Protein AF-A0AAU5YS10-F1 (afdb_monomer_lite)

Radius of gyration: 39.18 Å; chains: 1; bounding box: 51×59×143 Å

Sequence (210 aa):
MTFAAPPRGATSPHRAHIRHTNRTNHPRCRNTHPYACHFDHTGRPGVSPAPAPRYDAGGRWTVPGRARPTAQAGGPNPRSRRASVPAGTLYRGREGMWSWVAHRVTGVLIFFFLFVHVLDTALVRVSPEDYDKVVATYKTPIVALLEYGLVAAILFHALNGLRVIAVDFWSKGPRYQKQMLWSVVGLWLVLMLGAIYPVLGHAARELLGS

Foldseek 3Di:
DDDDDDDDDDDDPDPPPPPVPVVCPPPVNVPLVPWDWDADPVRHIDTDDQPDFDQDPVRDTDHPPDDDPDPDDDDPDPPPPPDPDPPPPPPPDDPVVVLVVLLVVLVVVVVVVVVVVVVLVCVVVVDPVVNVVVVVVCPALVNLVVVLVNLLSVLSNVLSVVLVVCLVPDPCSVVCSVVSSVVSVVVSVVVSVVVCCVRNVSSCCVVVVD

Structure (mmCIF, N/CA/C/O backbone):
data_AF-A0AAU5YS10-F1
#
_entry.id   AF-A0AAU5YS10-F1
#
loop_
_atom_site.group_PDB
_atom_site.id
_atom_site.type_symbol
_atom_site.label_atom_id
_atom_site.label_alt_id
_atom_site.label_comp_id
_atom_site.label_asym_id
_atom_site.label_entity_id
_atom_site.label_seq_id
_atom_site.pdbx_PDB_ins_code
_atom_site.Cartn_x
_atom_site.Cartn_y
_atom_site.Cartn_z
_atom_site.occupancy
_atom_site.B_iso_or_equiv
_atom_site.auth_seq_id
_atom_site.auth_comp_id
_atom_site.auth_asym_id
_atom_site.auth_atom_id
_atom_site.pdbx_PDB_model_num
ATOM 1 N N . MET A 1 1 ? -23.171 32.961 113.890 1.00 38.66 1 MET A N 1
ATOM 2 C CA . MET A 1 1 ? -24.191 31.900 114.042 1.00 38.66 1 MET A CA 1
ATOM 3 C C . MET A 1 1 ? -24.214 31.078 112.761 1.00 38.66 1 MET A C 1
ATOM 5 O O . MET A 1 1 ? -23.893 31.607 111.707 1.00 38.66 1 MET A O 1
ATOM 9 N N . THR A 1 2 ? -24.442 29.782 112.899 1.00 41.44 2 THR A N 1
ATOM 10 C CA . THR A 1 2 ? -23.907 28.684 112.079 1.00 41.44 2 THR A CA 1
ATOM 11 C C . THR A 1 2 ? -24.923 28.136 111.053 1.00 41.44 2 THR A C 1
ATOM 13 O O . THR A 1 2 ? -26.116 28.251 111.302 1.00 41.44 2 THR A O 1
ATOM 16 N N . PHE A 1 3 ? -24.419 27.444 110.008 1.00 42.03 3 PHE A N 1
ATOM 17 C CA . PHE A 1 3 ? -25.088 26.506 109.057 1.00 42.03 3 PHE A CA 1
ATOM 18 C C . PHE A 1 3 ? -26.117 27.101 108.054 1.00 42.03 3 PHE A C 1
ATOM 20 O O . PHE A 1 3 ? -26.823 28.038 108.381 1.00 42.03 3 PHE A O 1
ATOM 27 N N . ALA A 1 4 ? -26.270 26.650 106.797 1.00 37.97 4 ALA A N 1
ATOM 28 C CA . ALA A 1 4 ? -25.987 25.357 106.159 1.00 37.97 4 ALA A CA 1
ATOM 29 C C . ALA A 1 4 ? -25.752 25.479 104.626 1.00 37.97 4 ALA A C 1
ATOM 31 O O . ALA A 1 4 ? -26.247 26.406 103.989 1.00 37.97 4 ALA A O 1
ATOM 32 N N . ALA A 1 5 ? -25.062 24.501 104.025 1.00 53.56 5 ALA A N 1
ATOM 33 C CA . ALA A 1 5 ? -25.039 24.249 102.573 1.00 53.56 5 ALA A CA 1
ATOM 34 C C . ALA A 1 5 ? -26.107 23.205 102.181 1.00 53.56 5 ALA A C 1
ATOM 36 O O . ALA A 1 5 ? -26.409 22.341 103.006 1.00 53.56 5 ALA A O 1
ATOM 37 N N . PRO A 1 6 ? -26.653 23.242 100.944 1.00 53.53 6 PRO A N 1
ATOM 38 C CA . PRO A 1 6 ? -26.689 22.029 100.098 1.00 53.53 6 PRO A CA 1
ATOM 39 C C . PRO A 1 6 ? -26.617 22.361 98.568 1.00 53.53 6 PRO A C 1
ATOM 41 O O . PRO A 1 6 ? -26.245 23.475 98.209 1.00 53.53 6 PRO A O 1
ATOM 44 N N . PRO A 1 7 ? -26.890 21.428 97.628 1.00 50.44 7 PRO A N 1
ATOM 45 C CA . PRO A 1 7 ? -25.934 20.495 97.037 1.00 50.44 7 PRO A CA 1
ATOM 46 C C . PRO A 1 7 ? -25.695 20.724 95.523 1.00 50.44 7 PRO A C 1
ATOM 48 O O . PRO A 1 7 ? -26.378 21.492 94.848 1.00 50.44 7 PRO A O 1
ATOM 51 N N . ARG A 1 8 ? -24.703 20.013 94.971 1.00 54.22 8 ARG A N 1
ATOM 52 C CA . ARG A 1 8 ? -24.390 19.979 93.532 1.00 54.22 8 ARG A CA 1
ATOM 53 C C . ARG A 1 8 ? -25.421 19.146 92.760 1.00 54.22 8 ARG A C 1
ATOM 55 O O . ARG A 1 8 ? -25.692 18.017 93.153 1.00 54.22 8 ARG A O 1
ATOM 62 N N . GLY A 1 9 ? -25.833 19.643 91.591 1.00 51.88 9 GLY A N 1
ATOM 63 C CA . GLY A 1 9 ? -26.307 18.814 90.476 1.00 51.88 9 GLY A CA 1
ATOM 64 C C . GLY A 1 9 ? -27.761 19.029 90.057 1.00 51.88 9 GLY A C 1
ATOM 65 O O . GLY A 1 9 ? -28.665 18.438 90.629 1.00 51.88 9 GLY A O 1
ATOM 66 N N . ALA A 1 10 ? -27.964 19.787 88.978 1.00 41.47 10 ALA A N 1
ATOM 67 C CA . ALA A 1 10 ? -29.104 19.619 88.077 1.00 41.47 10 ALA A CA 1
ATOM 68 C C . ALA A 1 10 ? -28.717 20.151 86.689 1.00 41.47 10 ALA A C 1
ATOM 70 O O . ALA A 1 10 ? -28.561 21.349 86.460 1.00 41.47 10 ALA A O 1
ATOM 71 N N . THR A 1 11 ? -28.480 19.221 85.773 1.00 46.00 11 THR A N 1
ATOM 72 C CA . THR A 1 11 ? -28.233 19.444 84.348 1.00 46.00 11 THR A CA 1
ATOM 73 C C . THR A 1 11 ? -29.499 19.955 83.660 1.00 46.00 11 THR A C 1
ATOM 75 O O . THR A 1 11 ? -30.549 19.326 83.759 1.00 46.00 11 THR A O 1
ATOM 78 N N . SER A 1 12 ? -29.389 21.064 82.927 1.00 44.66 12 SER A N 1
ATOM 79 C CA . SER A 1 12 ? -30.466 21.610 82.092 1.00 44.66 12 SER A CA 1
ATOM 80 C C . SER A 1 12 ? -30.753 20.695 80.884 1.00 44.66 12 SER A C 1
ATOM 82 O O . SER A 1 12 ? -29.819 20.384 80.134 1.00 44.66 12 SER A O 1
ATOM 84 N N . PRO A 1 13 ? -32.005 20.255 80.655 1.00 49.72 13 PRO A N 1
ATOM 85 C CA . PRO A 1 13 ? -32.372 19.471 79.489 1.00 49.72 13 PRO A CA 1
ATOM 86 C C . PRO A 1 13 ? -32.847 20.425 78.392 1.00 49.72 13 PRO A C 1
ATOM 88 O O . PRO A 1 13 ? -33.941 20.954 78.484 1.00 49.72 13 PRO A O 1
ATOM 91 N N . HIS A 1 14 ? -32.006 20.689 77.390 1.00 45.22 14 HIS A N 1
ATOM 92 C CA . HIS A 1 14 ? -32.377 20.990 75.990 1.00 45.22 14 HIS A CA 1
ATOM 93 C C . HIS A 1 14 ? -31.185 21.595 75.235 1.00 45.22 14 HIS A C 1
ATOM 95 O O . HIS A 1 14 ? -31.249 22.663 74.630 1.00 45.22 14 HIS A O 1
ATOM 101 N N . ARG A 1 15 ? -30.062 20.871 75.205 1.00 47.00 15 ARG A N 1
ATOM 102 C CA . ARG A 1 15 ? -29.065 21.070 74.152 1.00 47.00 15 ARG A CA 1
ATOM 103 C C . ARG A 1 15 ? -29.483 20.181 72.990 1.00 47.00 15 ARG A C 1
ATOM 105 O O . ARG A 1 15 ? -29.149 19.000 72.960 1.00 47.00 15 ARG A O 1
ATOM 112 N N . ALA A 1 16 ? -30.288 20.733 72.083 1.00 44.00 16 ALA A N 1
ATOM 113 C CA . ALA A 1 16 ? -30.621 20.075 70.829 1.00 44.00 16 ALA A CA 1
ATOM 114 C C . ALA A 1 16 ? -29.314 19.604 70.179 1.00 44.00 16 ALA A C 1
ATOM 116 O O . ALA A 1 16 ? -28.429 20.406 69.873 1.00 44.00 16 ALA A O 1
ATOM 117 N N . HIS A 1 17 ? -29.168 18.287 70.051 1.00 41.84 17 HIS A N 1
ATOM 118 C CA . HIS A 1 17 ? -28.057 17.669 69.355 1.00 41.84 17 HIS A CA 1
ATOM 119 C C . HIS A 1 17 ? -28.024 18.222 67.928 1.00 41.84 17 HIS A C 1
ATOM 121 O O . HIS A 1 17 ? -28.799 17.795 67.072 1.00 41.84 17 HIS A O 1
ATOM 127 N N . ILE A 1 18 ? -27.111 19.157 67.653 1.00 47.50 18 ILE A N 1
ATOM 128 C CA . ILE A 1 18 ? -26.705 19.471 66.287 1.00 47.50 18 ILE A CA 1
ATOM 129 C C . ILE A 1 18 ? -26.018 18.206 65.784 1.00 47.50 18 ILE A C 1
ATOM 131 O O . ILE A 1 18 ? -24.831 17.971 66.009 1.00 47.50 18 ILE A O 1
ATOM 135 N N . ARG A 1 19 ? -26.805 17.333 65.153 1.00 42.62 19 ARG A N 1
ATOM 136 C CA . ARG A 1 19 ? -26.292 16.248 64.327 1.00 42.62 19 ARG A CA 1
ATOM 137 C C . ARG A 1 19 ? -25.398 16.911 63.287 1.00 42.62 19 ARG A C 1
ATOM 139 O O . ARG A 1 19 ? -25.887 17.535 62.347 1.00 42.62 19 ARG A O 1
ATOM 146 N N . HIS A 1 20 ? -24.088 16.761 63.440 1.00 43.91 20 HIS A N 1
ATOM 147 C CA . HIS A 1 20 ? -23.143 16.933 62.348 1.00 43.91 20 HIS A CA 1
ATOM 148 C C . HIS A 1 20 ? -23.386 15.800 61.341 1.00 43.91 20 HIS A C 1
ATOM 150 O O . HIS A 1 20 ? -22.611 14.858 61.228 1.00 43.91 20 HIS A O 1
ATOM 156 N N . THR A 1 21 ? -24.512 15.850 60.622 1.00 50.56 21 THR A N 1
ATOM 157 C CA . THR A 1 21 ? -24.659 15.080 59.391 1.00 50.56 21 THR A CA 1
ATOM 158 C C . THR A 1 21 ? -23.543 15.544 58.473 1.00 50.56 21 THR A C 1
ATOM 160 O O . THR A 1 21 ? -23.401 16.750 58.262 1.00 50.56 21 THR A O 1
ATOM 163 N N . ASN A 1 22 ? -22.743 14.613 57.964 1.00 49.91 22 ASN A N 1
ATOM 164 C CA . ASN A 1 22 ? -21.707 14.873 56.974 1.00 49.91 22 ASN A CA 1
ATOM 165 C C . ASN A 1 22 ? -22.342 15.615 55.775 1.00 49.91 22 ASN A C 1
ATOM 167 O O . ASN A 1 22 ? -22.980 15.004 54.917 1.00 49.91 22 ASN A O 1
ATOM 171 N N . ARG A 1 23 ? -22.258 16.958 55.787 1.00 54.56 23 ARG A N 1
ATOM 172 C CA . ARG A 1 23 ? -23.018 17.897 54.928 1.00 54.56 23 ARG A CA 1
ATOM 173 C C . ARG A 1 23 ? -22.704 17.745 53.437 1.00 54.56 23 ARG A C 1
ATOM 175 O O . ARG A 1 23 ? -23.413 18.296 52.602 1.00 54.56 23 ARG A O 1
ATOM 182 N N . THR A 1 24 ? -21.679 16.965 53.109 1.00 54.19 24 THR A N 1
ATOM 183 C CA . THR A 1 24 ? -21.264 16.613 51.748 1.00 54.19 24 THR A CA 1
ATOM 184 C C . THR A 1 24 ? -22.246 15.677 51.039 1.00 54.19 24 THR A C 1
ATOM 186 O O . THR A 1 24 ? -22.254 15.633 49.815 1.00 54.19 24 THR A O 1
ATOM 189 N N . ASN A 1 25 ? -23.116 14.966 51.770 1.00 55.31 25 ASN A N 1
ATOM 190 C CA . ASN A 1 25 ? -24.005 13.955 51.183 1.00 55.31 25 ASN A CA 1
ATOM 191 C C . ASN A 1 25 ? -25.426 14.458 50.849 1.00 55.31 25 ASN A C 1
ATOM 193 O O . ASN A 1 25 ? -26.280 13.665 50.449 1.00 55.31 25 ASN A O 1
ATOM 197 N N . HIS A 1 26 ? -25.698 15.761 51.004 1.00 61.12 26 HIS A N 1
ATOM 198 C CA . HIS A 1 26 ? -26.996 16.352 50.659 1.00 61.12 26 HIS A CA 1
ATOM 199 C C . HIS A 1 26 ? -27.220 16.280 49.133 1.00 61.12 26 HIS A C 1
ATOM 201 O O . HIS A 1 26 ? -26.307 16.627 48.383 1.00 61.12 26 HIS A O 1
ATOM 207 N N . PRO A 1 27 ? -28.413 15.906 48.626 1.00 63.88 27 PRO A N 1
ATOM 208 C CA . PRO A 1 27 ? -28.654 15.717 47.186 1.00 63.88 27 PRO A CA 1
ATOM 209 C C . PRO A 1 27 ? -28.334 16.943 46.311 1.00 63.88 27 PRO A C 1
ATOM 211 O O . PRO A 1 27 ? -27.919 16.780 45.170 1.00 63.88 27 PRO A O 1
ATOM 214 N N . ARG A 1 28 ? -28.438 18.166 46.854 1.00 61.00 28 ARG A N 1
ATOM 215 C CA . ARG A 1 28 ? -28.047 19.417 46.172 1.00 61.00 28 ARG A CA 1
ATOM 216 C C . ARG A 1 28 ? -26.532 19.687 46.143 1.00 61.00 28 ARG A C 1
ATOM 218 O O . ARG A 1 28 ? -26.102 20.524 45.367 1.00 61.00 28 ARG A O 1
ATOM 225 N N . CYS A 1 29 ? -25.740 18.990 46.958 1.00 57.91 29 CYS A N 1
ATOM 226 C CA . CYS A 1 29 ? -24.283 19.152 47.086 1.00 57.91 29 CYS A CA 1
ATOM 227 C C . CYS A 1 29 ? -23.484 17.959 46.551 1.00 57.91 29 CYS A C 1
ATOM 229 O O . CYS A 1 29 ? -22.261 18.011 46.476 1.00 57.91 29 CYS A O 1
ATOM 231 N N . ARG A 1 30 ? -24.167 16.879 46.154 1.00 64.38 30 ARG A N 1
ATOM 232 C CA . ARG A 1 30 ? -23.534 15.639 45.690 1.00 64.38 30 ARG A CA 1
ATOM 233 C C . ARG A 1 30 ? -22.733 15.817 44.388 1.00 64.38 30 ARG A C 1
ATOM 235 O O . ARG A 1 30 ? -21.767 15.094 44.185 1.00 64.38 30 ARG A O 1
ATOM 242 N N . ASN A 1 31 ? 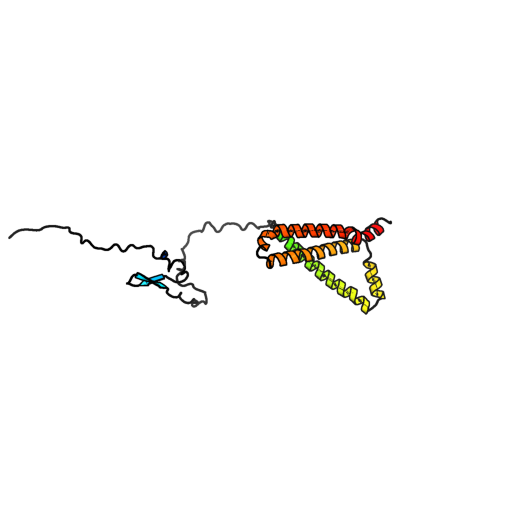-23.092 16.800 43.555 1.00 61.62 31 ASN A N 1
ATOM 243 C CA . ASN A 1 31 ? -22.490 17.028 42.232 1.00 61.62 31 ASN A CA 1
ATOM 244 C C . ASN A 1 31 ? -21.836 18.412 42.072 1.00 61.62 31 ASN A C 1
ATOM 246 O O . ASN A 1 31 ? -21.615 18.856 40.950 1.00 61.62 31 ASN A O 1
ATOM 250 N N . THR A 1 32 ? -21.533 19.126 43.159 1.00 58.12 32 THR A N 1
ATOM 251 C CA . THR A 1 32 ? -21.068 20.518 43.053 1.00 58.12 32 THR A CA 1
ATOM 252 C C . THR A 1 32 ? -19.560 20.673 42.890 1.00 58.12 32 THR A C 1
ATOM 254 O O . THR A 1 32 ? -19.105 21.798 42.953 1.00 58.12 32 THR A O 1
ATOM 257 N N . HIS A 1 33 ? -18.753 19.635 42.644 1.00 52.72 33 HIS A N 1
ATOM 258 C CA . HIS A 1 33 ? -17.319 19.835 42.364 1.00 52.72 33 HIS A CA 1
ATOM 259 C C . HIS A 1 33 ? -17.142 20.682 41.088 1.00 52.72 33 HIS A C 1
ATOM 261 O O . HIS A 1 33 ? -17.564 20.219 40.028 1.00 52.72 33 HIS A O 1
ATOM 267 N N . PRO A 1 34 ? -16.560 21.905 41.149 1.00 54.12 34 PRO A N 1
ATOM 268 C CA . PRO A 1 34 ? -15.552 22.407 42.105 1.00 54.12 34 PRO A CA 1
ATOM 269 C C . PRO A 1 34 ? -16.027 23.456 43.147 1.00 54.12 34 PRO A C 1
ATOM 271 O O . PRO A 1 34 ? -15.208 24.043 43.851 1.00 54.12 34 PRO A O 1
ATOM 274 N N . TYR A 1 35 ? -17.324 23.717 43.247 1.00 59.56 35 TYR A N 1
ATOM 275 C CA . TYR A 1 35 ? -17.970 24.664 44.155 1.00 59.56 35 TYR A CA 1
ATOM 276 C C . TYR A 1 35 ? -18.104 24.122 45.590 1.00 59.56 35 TYR A C 1
ATOM 278 O O . TYR A 1 35 ? -18.600 23.016 45.826 1.00 59.56 35 TYR A O 1
ATOM 286 N N . ALA A 1 36 ? -17.702 24.931 46.573 1.00 61.66 36 ALA A N 1
ATOM 287 C CA . ALA A 1 36 ? -17.930 24.637 47.984 1.00 61.66 36 ALA A CA 1
ATOM 288 C C . ALA A 1 36 ? -19.408 24.883 48.345 1.00 61.66 36 ALA A C 1
ATOM 290 O O . ALA A 1 36 ? -19.940 25.968 48.106 1.00 61.66 36 ALA A O 1
ATOM 291 N N . CYS A 1 37 ? -20.070 23.883 48.933 1.00 64.88 37 CYS A N 1
ATOM 292 C CA . CYS A 1 37 ? -21.420 24.032 49.477 1.00 64.88 37 CYS A CA 1
ATOM 293 C C . CYS A 1 37 ? -21.376 24.706 50.853 1.00 64.88 37 CYS A C 1
ATOM 295 O O . CYS A 1 37 ? -20.704 24.211 51.761 1.00 64.88 37 CYS A O 1
ATOM 297 N N . HIS A 1 38 ? -22.145 25.780 51.034 1.00 71.69 38 HIS A N 1
ATOM 298 C CA . HIS A 1 38 ? -22.361 26.412 52.337 1.00 71.69 38 HIS A CA 1
ATOM 299 C C . HIS A 1 38 ? -23.841 26.312 52.737 1.00 71.69 38 HIS A C 1
ATOM 301 O O . HIS A 1 38 ? -24.716 26.167 51.887 1.00 71.69 38 HIS A O 1
ATOM 307 N N . PHE A 1 39 ? -24.131 26.372 54.036 1.00 69.00 39 PHE A N 1
ATOM 308 C CA . PHE A 1 39 ? -25.496 26.393 54.570 1.00 69.00 39 PHE A CA 1
ATOM 309 C C . PHE A 1 39 ? -25.699 27.679 55.366 1.00 69.00 39 PHE A C 1
ATOM 311 O O . PHE A 1 39 ? -24.835 28.028 56.169 1.00 69.00 39 PHE A O 1
ATOM 318 N N . ASP A 1 40 ? -26.797 28.395 55.134 1.00 74.44 40 ASP A N 1
ATOM 319 C CA . ASP A 1 40 ? -27.113 29.596 55.916 1.00 74.44 40 ASP A CA 1
ATOM 320 C C . ASP A 1 40 ? -27.542 29.249 57.359 1.00 74.44 40 ASP A C 1
ATOM 322 O O . ASP A 1 40 ? -27.679 28.078 57.731 1.00 74.44 40 ASP A O 1
ATOM 326 N N . HIS A 1 41 ? -27.773 30.271 58.188 1.00 71.12 41 HIS A N 1
ATOM 327 C CA . HIS A 1 41 ? -28.227 30.093 59.574 1.00 71.12 41 HIS A CA 1
ATOM 328 C C . HIS A 1 41 ? -29.618 29.440 59.695 1.00 71.12 41 HIS A C 1
ATOM 330 O O . HIS A 1 41 ? -29.951 28.932 60.763 1.00 71.12 41 HIS A O 1
ATOM 336 N N . THR A 1 42 ? -30.400 29.401 58.611 1.00 75.12 42 THR A N 1
ATOM 337 C CA . THR A 1 42 ? -31.691 28.696 58.520 1.00 75.12 42 THR A CA 1
ATOM 338 C C . THR A 1 42 ? -31.553 27.254 58.013 1.00 75.12 42 THR A C 1
ATOM 340 O O . THR A 1 42 ? -32.541 26.529 57.921 1.00 75.12 42 THR A O 1
ATOM 343 N N . GLY A 1 43 ? -30.330 26.804 57.706 1.00 65.44 43 GLY A N 1
ATOM 344 C CA . GLY A 1 43 ? -30.049 25.459 57.213 1.00 65.44 43 GLY A CA 1
ATOM 345 C C . GLY A 1 43 ? -30.347 25.260 55.725 1.00 65.44 43 GLY A C 1
ATOM 346 O O . GLY A 1 43 ? -30.441 24.115 55.277 1.00 65.44 43 GLY A O 1
ATOM 347 N N . ARG A 1 44 ? -30.478 26.332 54.933 1.00 70.56 44 ARG A N 1
ATOM 348 C CA . ARG A 1 44 ? -30.680 26.237 53.479 1.00 70.56 44 ARG A CA 1
ATOM 349 C C . ARG A 1 44 ? -29.339 26.101 52.737 1.00 70.56 44 ARG A C 1
ATOM 351 O O . ARG A 1 44 ? -28.427 26.882 53.012 1.00 70.56 44 ARG A O 1
ATOM 358 N N . PRO A 1 45 ? -29.191 25.136 51.802 1.00 66.25 45 PRO A N 1
ATOM 359 C CA . PRO A 1 45 ? -27.965 24.967 51.021 1.00 66.25 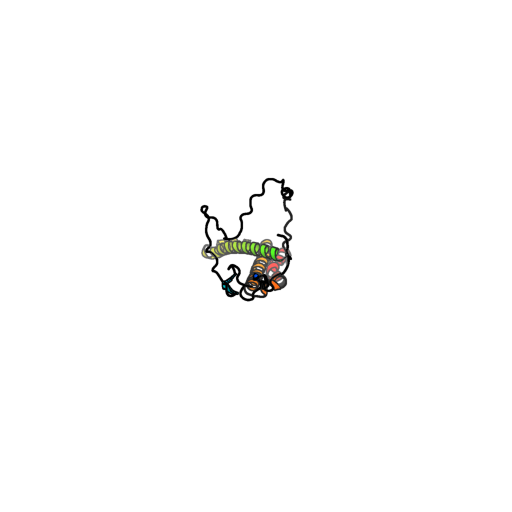45 PRO A CA 1
ATOM 360 C C . PRO A 1 45 ? -27.835 26.041 49.932 1.00 66.25 45 PRO A C 1
ATOM 362 O O . PRO A 1 45 ? -28.757 26.224 49.134 1.00 66.25 45 PRO A O 1
ATOM 365 N N . GLY A 1 46 ? -26.671 26.688 49.865 1.00 66.56 46 GLY A N 1
ATOM 366 C CA . GLY A 1 46 ? -26.259 27.613 48.808 1.00 66.56 46 GLY A CA 1
ATOM 367 C C . GLY A 1 46 ? -24.939 27.180 48.158 1.00 66.56 46 GLY A C 1
ATOM 368 O O . GLY A 1 46 ? -24.089 26.559 48.802 1.00 66.56 46 GLY A O 1
ATOM 369 N N . VAL A 1 47 ? -24.774 27.495 46.871 1.00 63.91 47 VAL A N 1
ATOM 370 C CA . VAL A 1 47 ? -23.564 27.193 46.091 1.00 63.91 47 VAL A CA 1
ATOM 371 C C . VAL A 1 47 ? -22.804 28.495 45.853 1.00 63.91 47 VAL A C 1
ATOM 373 O O . VAL A 1 47 ? -23.348 29.414 45.245 1.00 63.91 47 VAL A O 1
ATOM 376 N N . SER A 1 48 ? -21.559 28.577 46.322 1.00 65.06 48 SER A N 1
ATOM 377 C CA . SER A 1 48 ? -20.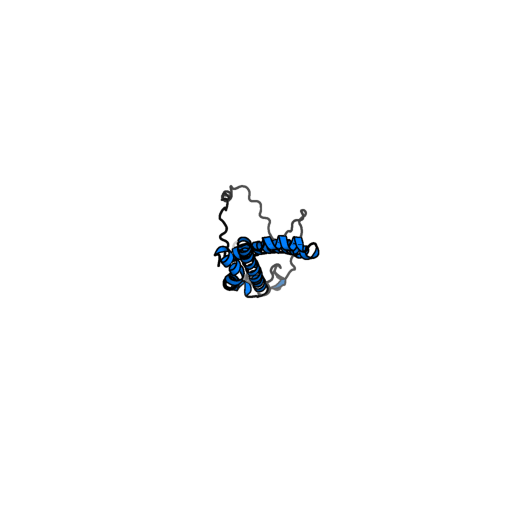682 29.716 46.027 1.00 65.06 48 SER A CA 1
ATOM 378 C C . SER A 1 48 ? -19.910 29.470 44.728 1.00 65.06 48 SER A C 1
ATOM 380 O O . SER A 1 48 ? -19.432 28.350 44.529 1.00 65.06 48 SER A O 1
ATOM 382 N N . PRO A 1 49 ? -19.735 30.476 43.851 1.00 61.81 49 PRO A N 1
ATOM 383 C CA . PRO A 1 49 ? -18.915 30.329 42.654 1.00 61.81 49 PRO A CA 1
ATOM 384 C C . PRO A 1 49 ? -17.468 29.976 43.027 1.00 61.81 49 PRO A C 1
ATOM 386 O O . PRO A 1 49 ? -16.942 30.421 44.049 1.00 61.81 49 PRO A O 1
ATOM 389 N N . ALA A 1 50 ? -16.828 29.150 42.199 1.00 63.19 50 ALA A N 1
ATOM 390 C CA . ALA A 1 50 ? -15.438 28.774 42.391 1.00 63.19 50 ALA A CA 1
ATOM 391 C C . ALA A 1 50 ? -14.566 30.036 42.278 1.00 63.19 50 ALA A C 1
ATOM 393 O O . ALA A 1 50 ? -14.822 30.869 41.402 1.00 63.19 50 ALA A O 1
ATOM 394 N N . PRO A 1 51 ? -13.549 30.209 43.140 1.00 63.44 51 PRO A N 1
ATOM 395 C CA . PRO A 1 51 ? -12.632 31.329 43.000 1.00 63.44 51 PRO A CA 1
ATOM 396 C C . PRO A 1 51 ? -11.950 31.257 41.629 1.00 63.44 51 PRO A C 1
ATOM 398 O O . PRO A 1 51 ? -11.495 30.189 41.215 1.00 63.44 51 PRO A O 1
ATOM 401 N N . ALA A 1 52 ? -11.887 32.394 40.930 1.00 64.25 52 ALA A N 1
ATOM 402 C CA . ALA A 1 52 ? -11.218 32.477 39.638 1.00 64.25 52 ALA A CA 1
ATOM 403 C C . ALA A 1 52 ? -9.754 32.012 39.763 1.00 64.25 52 ALA A C 1
ATOM 405 O O . ALA A 1 52 ? -9.104 32.306 40.778 1.00 64.25 52 ALA A O 1
ATOM 406 N N . PRO A 1 53 ? -9.226 31.291 38.761 1.00 63.19 53 PRO A N 1
ATOM 407 C CA . PRO A 1 53 ? -7.836 30.871 38.773 1.00 63.19 53 PRO A CA 1
ATOM 408 C C . PRO A 1 53 ? -6.916 32.087 38.862 1.00 63.19 53 PRO A C 1
ATOM 410 O O . PRO A 1 53 ? -7.111 33.080 38.161 1.00 63.19 53 PRO A O 1
ATOM 413 N N . ARG A 1 54 ? -5.912 32.009 39.739 1.00 70.06 54 ARG A N 1
ATOM 414 C CA . ARG A 1 54 ? -4.886 33.044 39.869 1.00 70.06 54 ARG A CA 1
ATOM 415 C C . ARG A 1 54 ? -3.523 32.469 39.530 1.00 70.06 54 ARG A C 1
ATOM 417 O O . ARG A 1 54 ? -3.159 31.370 39.964 1.00 70.06 54 ARG A O 1
ATOM 424 N N . TYR A 1 55 ? -2.772 33.258 38.781 1.00 72.00 55 TYR A N 1
ATOM 425 C CA . TYR A 1 55 ? -1.337 33.088 38.658 1.00 72.00 55 TYR A CA 1
ATOM 426 C C . TYR A 1 55 ? -0.673 33.633 39.923 1.00 72.00 55 TYR A C 1
ATOM 428 O O . TYR A 1 55 ? -1.090 34.674 40.439 1.00 72.00 55 TYR A O 1
ATOM 436 N N . ASP A 1 56 ? 0.325 32.925 40.449 1.00 74.69 56 ASP A N 1
ATOM 437 C CA . ASP A 1 56 ? 1.212 33.523 41.447 1.00 74.69 56 ASP A CA 1
ATOM 438 C C . ASP A 1 56 ? 2.134 34.567 40.790 1.00 74.69 56 ASP A C 1
ATOM 440 O O . ASP A 1 56 ? 2.189 34.689 39.565 1.00 74.69 56 ASP A O 1
ATOM 444 N N . ALA A 1 57 ? 2.873 35.334 41.595 1.00 72.19 57 ALA A N 1
ATOM 445 C CA . ALA A 1 57 ? 3.798 36.356 41.093 1.00 72.19 57 ALA A CA 1
ATOM 446 C C . ALA A 1 57 ? 4.898 35.798 40.157 1.00 72.19 57 ALA A C 1
ATOM 448 O O . ALA A 1 57 ? 5.581 36.572 39.494 1.00 72.19 57 ALA A O 1
ATOM 449 N N . GLY A 1 58 ? 5.062 34.469 40.089 1.00 74.75 58 GLY A N 1
ATOM 450 C CA . GLY A 1 58 ? 5.969 33.767 39.180 1.00 74.75 58 GLY A CA 1
ATOM 451 C C . GLY A 1 58 ? 5.288 33.167 37.944 1.00 74.75 58 GLY A C 1
ATOM 452 O O . GLY A 1 58 ? 5.902 32.350 37.260 1.00 74.75 58 GLY A O 1
ATOM 453 N N . GLY A 1 59 ? 4.027 33.514 37.660 1.00 70.56 59 GLY A N 1
ATOM 454 C CA . GLY A 1 59 ? 3.305 33.061 36.467 1.00 70.56 59 GLY A CA 1
ATOM 455 C C . GLY A 1 59 ? 2.846 31.599 36.515 1.00 70.56 59 GLY A C 1
ATOM 456 O O . GLY A 1 59 ? 2.470 31.036 35.486 1.00 70.56 59 GLY A O 1
ATOM 457 N N . ARG A 1 60 ? 2.852 30.951 37.686 1.00 73.06 60 ARG A N 1
ATOM 458 C CA . ARG A 1 60 ? 2.401 29.562 37.832 1.00 73.06 60 ARG A CA 1
ATOM 459 C C . ARG A 1 60 ? 0.902 29.503 38.099 1.00 73.06 60 ARG A C 1
ATOM 461 O O . ARG A 1 60 ? 0.386 30.190 38.977 1.00 73.06 60 ARG A O 1
ATOM 468 N N . TRP A 1 61 ? 0.221 28.601 37.396 1.00 60.44 61 TRP A N 1
ATOM 469 C CA . TRP A 1 61 ? -1.167 28.238 37.683 1.00 60.44 61 TRP A CA 1
ATOM 470 C C . TRP A 1 61 ? -1.301 27.678 39.104 1.00 60.44 61 TRP A C 1
ATOM 472 O O . TRP A 1 61 ? -0.734 26.627 39.416 1.00 60.44 61 TRP A O 1
ATOM 482 N N . THR A 1 62 ? -2.069 28.355 39.962 1.00 63.22 62 THR A N 1
ATOM 483 C CA . THR A 1 62 ? -2.377 27.875 41.316 1.00 63.22 62 THR A CA 1
ATOM 484 C C . THR A 1 62 ? -3.869 27.597 41.471 1.00 63.22 62 THR A C 1
ATOM 486 O O . THR A 1 62 ? -4.715 28.381 41.043 1.00 63.22 62 THR A O 1
ATOM 489 N N . VAL A 1 63 ? -4.199 26.453 42.078 1.00 65.19 63 VAL A N 1
ATOM 490 C CA . VAL A 1 63 ? -5.577 26.100 42.446 1.00 65.19 63 VAL A CA 1
ATOM 491 C C . VAL A 1 63 ? -5.797 26.517 43.904 1.00 65.19 63 VAL A C 1
ATOM 493 O O . VAL A 1 63 ? -5.108 25.985 44.783 1.00 65.19 63 VAL A O 1
ATOM 496 N N . PRO A 1 64 ? -6.728 27.442 44.197 1.00 57.34 64 PRO A N 1
ATOM 497 C CA . PRO A 1 64 ? -7.038 27.830 45.569 1.00 57.34 64 PRO A CA 1
ATOM 498 C C . PRO A 1 64 ? -7.540 26.618 46.371 1.00 57.34 64 PRO A C 1
ATOM 500 O O . PRO A 1 64 ? -8.469 25.937 45.946 1.00 57.34 64 PRO A O 1
ATOM 503 N N . GLY A 1 65 ? -6.921 26.331 47.521 1.00 59.75 65 GLY A N 1
ATOM 504 C CA . GLY A 1 65 ? -7.353 25.267 48.444 1.00 59.75 65 GLY A CA 1
ATOM 505 C C . GLY A 1 65 ? -6.496 23.995 48.467 1.00 59.75 65 GLY A C 1
ATOM 506 O O . GLY A 1 65 ? -6.703 23.148 49.334 1.00 59.75 65 GLY A O 1
ATOM 507 N N . ARG A 1 66 ? -5.488 23.854 47.596 1.00 58.19 66 ARG A N 1
ATOM 508 C CA . ARG A 1 66 ? -4.465 22.808 47.760 1.00 58.19 66 ARG A CA 1
ATOM 509 C C . ARG A 1 66 ? -3.318 23.361 48.609 1.00 58.19 66 ARG A C 1
ATOM 511 O O . ARG A 1 66 ? -2.527 24.166 48.124 1.00 58.19 66 ARG A O 1
ATOM 518 N N . ALA A 1 67 ? -3.229 22.933 49.870 1.00 54.22 67 ALA A N 1
ATOM 519 C CA . ALA A 1 67 ? -2.084 23.247 50.723 1.00 54.22 67 ALA A CA 1
ATOM 520 C C . ALA A 1 67 ? -0.778 22.834 50.016 1.00 54.22 67 ALA A C 1
ATOM 522 O O . ALA A 1 67 ? -0.677 21.721 49.490 1.00 54.22 67 ALA A O 1
ATOM 523 N N . ARG A 1 68 ? 0.212 23.739 49.979 1.00 57.84 68 ARG A N 1
ATOM 524 C CA . ARG A 1 68 ? 1.577 23.402 49.550 1.00 57.84 68 ARG A CA 1
ATOM 525 C C . ARG A 1 68 ? 2.061 22.248 50.436 1.00 57.84 68 ARG A C 1
ATOM 527 O O . ARG A 1 68 ? 1.954 22.379 51.655 1.00 57.84 68 ARG A O 1
ATOM 534 N N . PRO A 1 69 ? 2.603 21.151 49.880 1.00 55.97 69 PRO A N 1
ATOM 535 C CA . PRO A 1 69 ? 3.335 20.192 50.690 1.00 55.97 69 PRO A CA 1
ATOM 536 C C . PRO A 1 69 ? 4.463 20.961 51.380 1.00 55.97 69 PRO A C 1
ATOM 538 O O . PRO A 1 69 ? 5.353 21.488 50.713 1.00 55.97 69 PRO A O 1
ATOM 541 N N . THR A 1 70 ? 4.385 21.104 52.700 1.00 52.25 70 THR A N 1
ATOM 542 C CA . THR A 1 70 ? 5.498 21.607 53.503 1.00 52.25 70 THR A CA 1
ATOM 543 C C . THR A 1 70 ? 6.687 20.703 53.223 1.00 52.25 70 THR A C 1
ATOM 545 O O . THR A 1 70 ? 6.572 19.485 53.376 1.00 52.25 70 THR A O 1
ATOM 548 N N . ALA A 1 71 ? 7.791 21.285 52.756 1.00 52.97 71 ALA A N 1
ATOM 549 C CA . ALA A 1 71 ? 9.032 20.574 52.503 1.00 52.97 71 ALA A CA 1
ATOM 550 C C . ALA A 1 71 ? 9.434 19.805 53.773 1.00 52.97 71 ALA A C 1
ATOM 552 O O . ALA A 1 71 ? 9.852 20.405 54.760 1.00 52.97 71 ALA A O 1
ATOM 553 N N . GLN A 1 72 ? 9.242 18.483 53.771 1.00 57.25 72 GLN A N 1
ATOM 554 C CA . GLN A 1 72 ? 9.755 17.623 54.829 1.00 57.25 72 GLN A CA 1
ATOM 555 C C . GLN A 1 72 ? 11.271 17.557 54.676 1.00 57.25 72 GLN A C 1
ATOM 557 O O . GLN A 1 72 ? 11.793 17.112 53.652 1.00 57.25 72 GLN A O 1
ATOM 562 N N . ALA A 1 73 ? 11.954 18.054 55.701 1.00 51.84 73 ALA A N 1
ATOM 563 C CA . ALA A 1 73 ? 13.388 17.967 55.856 1.00 51.84 73 ALA A CA 1
ATOM 564 C C . ALA A 1 73 ? 13.844 16.498 55.932 1.00 51.84 73 ALA A C 1
ATOM 566 O O . ALA A 1 73 ? 13.292 15.705 56.688 1.00 51.84 73 ALA A O 1
ATOM 567 N N . GLY A 1 74 ? 14.866 16.180 55.132 1.00 54.69 74 GLY A N 1
ATOM 568 C CA . GLY A 1 74 ? 15.939 15.227 55.428 1.00 54.69 74 GLY A CA 1
ATOM 569 C C . GLY A 1 74 ? 15.576 13.860 56.013 1.00 54.69 74 GLY A C 1
ATOM 570 O O . GLY A 1 74 ? 15.761 13.629 57.201 1.00 54.69 74 GLY A O 1
ATOM 571 N N . GLY A 1 75 ? 15.234 12.907 55.149 1.00 51.88 75 GLY A N 1
ATOM 572 C CA . GLY A 1 75 ? 15.443 11.479 55.401 1.00 51.88 75 GLY A CA 1
ATOM 573 C C . GLY A 1 75 ? 15.928 10.807 54.112 1.00 51.88 75 GLY A C 1
ATOM 574 O O . GLY A 1 75 ? 15.446 11.185 53.039 1.00 51.88 75 GLY A O 1
ATOM 575 N N . PRO A 1 76 ? 16.881 9.853 54.145 1.00 54.81 76 PRO A N 1
ATOM 576 C CA . PRO A 1 76 ? 17.308 9.166 52.933 1.00 54.81 76 PRO A CA 1
ATOM 577 C C . PRO A 1 76 ? 16.119 8.376 52.382 1.00 54.81 76 PRO A C 1
ATOM 579 O O . PRO A 1 76 ? 15.682 7.391 52.968 1.00 54.81 76 PRO A O 1
ATOM 582 N N . ASN A 1 77 ? 15.560 8.844 51.266 1.00 59.72 77 ASN A N 1
ATOM 583 C CA . ASN A 1 77 ? 14.440 8.197 50.598 1.00 59.72 77 ASN A CA 1
ATOM 584 C C . ASN A 1 77 ? 14.911 6.838 50.041 1.00 59.72 77 ASN A C 1
ATOM 586 O O . ASN A 1 77 ? 15.692 6.826 49.086 1.00 59.72 77 ASN A O 1
ATOM 590 N N . PRO A 1 78 ? 14.428 5.688 50.551 1.00 56.97 78 PRO A N 1
ATOM 591 C CA . PRO A 1 78 ? 14.862 4.371 50.078 1.00 56.97 78 PRO A CA 1
ATOM 592 C C . PRO A 1 78 ? 14.390 4.055 48.645 1.00 56.97 78 PRO A C 1
ATOM 594 O O . PRO A 1 78 ? 14.653 2.973 48.127 1.00 56.97 78 PRO A O 1
ATOM 597 N N . ARG A 1 79 ? 13.691 4.981 47.970 1.00 58.81 79 ARG A N 1
ATOM 598 C CA . ARG A 1 79 ? 13.126 4.775 46.629 1.00 58.81 79 ARG A CA 1
ATOM 599 C C . ARG A 1 79 ? 13.980 5.302 45.471 1.00 58.81 79 ARG A C 1
ATOM 601 O O . ARG A 1 79 ? 13.560 5.145 44.329 1.00 58.81 79 ARG A O 1
ATOM 608 N N . SER A 1 80 ? 15.160 5.884 45.703 1.00 59.50 80 SER A N 1
ATOM 609 C CA . SER A 1 80 ? 15.996 6.445 44.619 1.00 59.50 80 SER A CA 1
ATOM 610 C C . SER A 1 80 ? 17.048 5.492 44.036 1.00 59.50 80 SER A C 1
ATOM 612 O O . SER A 1 80 ? 17.985 5.942 43.384 1.00 59.50 80 SER A O 1
ATOM 614 N N . ARG A 1 81 ? 16.909 4.170 44.214 1.00 60.53 81 ARG A N 1
ATOM 615 C CA . ARG A 1 81 ? 17.846 3.197 43.623 1.00 60.53 81 ARG A CA 1
ATOM 616 C C . ARG A 1 81 ? 17.180 2.072 42.834 1.00 60.53 81 ARG A C 1
ATOM 618 O O . ARG A 1 81 ? 17.635 0.935 42.856 1.00 60.53 81 ARG A O 1
ATOM 625 N N . ARG A 1 82 ? 16.119 2.380 42.081 1.00 62.09 82 ARG A N 1
ATOM 626 C CA . ARG A 1 82 ? 15.782 1.547 40.918 1.00 62.09 82 ARG A CA 1
ATOM 627 C C . ARG A 1 82 ? 16.711 1.959 39.788 1.00 62.09 82 ARG A C 1
ATOM 629 O O . ARG A 1 82 ? 16.455 2.950 39.113 1.00 62.09 82 ARG A O 1
ATOM 636 N N . ALA A 1 83 ? 17.807 1.219 39.648 1.00 63.44 83 ALA A N 1
ATOM 637 C CA . ALA A 1 83 ? 18.622 1.242 38.446 1.00 63.44 83 ALA A CA 1
ATOM 638 C C . ALA A 1 83 ? 17.685 1.182 37.232 1.00 63.44 83 ALA A C 1
ATOM 640 O O . ALA A 1 83 ? 16.821 0.303 37.155 1.00 63.44 83 ALA A O 1
ATOM 641 N N . SER A 1 84 ? 17.804 2.148 36.323 1.00 61.09 84 SER A N 1
ATOM 642 C CA . SER A 1 84 ? 17.152 2.087 35.024 1.00 61.09 84 SER A CA 1
ATOM 643 C C . SER A 1 84 ? 17.756 0.902 34.283 1.00 61.09 84 SER A C 1
ATOM 645 O O . SER A 1 84 ? 18.832 1.009 33.698 1.00 61.09 84 SER A O 1
ATOM 647 N N . VAL A 1 85 ? 17.097 -0.251 34.365 1.00 64.75 85 VAL A N 1
ATOM 648 C CA . VAL A 1 85 ? 17.395 -1.372 33.479 1.00 64.75 85 VAL A CA 1
ATOM 649 C C . VAL A 1 85 ? 17.211 -0.830 32.059 1.00 64.75 85 VAL A C 1
ATOM 651 O O . VAL A 1 85 ? 16.134 -0.291 31.779 1.00 64.75 85 VAL A O 1
ATOM 654 N N . PRO A 1 86 ? 18.216 -0.904 31.170 1.00 61.38 86 PRO A N 1
ATOM 655 C CA . PRO A 1 86 ? 18.017 -0.540 29.780 1.00 61.38 86 PRO A CA 1
ATOM 656 C C . PRO A 1 86 ? 16.937 -1.475 29.245 1.00 61.38 86 PRO A C 1
ATOM 658 O O . PRO A 1 86 ? 17.150 -2.682 29.131 1.00 61.38 86 PRO A O 1
ATOM 661 N N . ALA A 1 87 ? 15.745 -0.943 28.988 1.00 59.59 87 ALA A N 1
ATOM 662 C CA . ALA A 1 87 ? 14.635 -1.710 28.448 1.00 59.59 87 ALA A CA 1
ATOM 663 C C . ALA A 1 87 ? 14.877 -1.969 26.953 1.00 59.59 87 ALA A C 1
ATOM 665 O O . ALA A 1 87 ? 14.134 -1.510 26.094 1.00 59.59 87 ALA A O 1
ATOM 666 N N . GLY A 1 88 ? 15.921 -2.736 26.641 1.00 60.28 88 GLY A N 1
ATOM 667 C CA . GLY A 1 88 ? 16.095 -3.428 25.370 1.00 60.28 88 GLY A CA 1
ATOM 668 C C . GLY A 1 88 ? 15.211 -4.671 25.328 1.00 60.28 88 GLY A C 1
ATOM 669 O O . GLY A 1 88 ? 15.686 -5.777 25.112 1.00 60.28 88 GLY A O 1
ATOM 670 N N . THR A 1 89 ? 13.920 -4.508 25.599 1.00 61.78 89 THR A N 1
ATOM 671 C CA . THR A 1 89 ? 12.911 -5.538 25.357 1.00 61.78 89 THR A CA 1
ATOM 672 C C . THR A 1 89 ? 12.171 -5.052 24.126 1.00 61.78 89 THR A C 1
ATOM 674 O O . THR A 1 89 ? 11.373 -4.119 24.234 1.00 61.78 89 THR A O 1
ATOM 677 N N . LEU A 1 90 ? 12.466 -5.639 22.961 1.00 63.34 90 LEU A N 1
ATOM 678 C CA . LEU A 1 90 ? 11.691 -5.439 21.737 1.00 63.34 90 LEU A CA 1
ATOM 679 C C . LEU A 1 90 ? 10.208 -5.505 22.117 1.00 63.34 90 LEU A C 1
ATOM 681 O O . LEU A 1 90 ? 9.729 -6.551 22.561 1.00 63.34 90 LEU A O 1
ATOM 685 N N . TYR A 1 91 ? 9.507 -4.372 22.031 1.00 64.38 91 TYR A N 1
ATOM 686 C CA . TYR A 1 91 ? 8.086 -4.311 22.341 1.00 64.38 91 TYR A CA 1
ATOM 687 C C . TYR A 1 91 ? 7.404 -5.381 21.491 1.00 64.38 91 TYR A C 1
ATOM 689 O O . TYR A 1 91 ? 7.422 -5.297 20.262 1.00 64.38 91 TYR A O 1
ATOM 697 N N . ARG A 1 92 ? 6.843 -6.421 22.127 1.00 58.84 92 ARG A N 1
ATOM 698 C CA . ARG A 1 92 ? 5.993 -7.407 21.450 1.00 58.84 92 ARG A CA 1
ATOM 699 C C . ARG A 1 92 ? 4.687 -6.707 21.100 1.00 58.84 92 ARG A C 1
ATOM 701 O O . ARG A 1 92 ? 3.668 -6.868 21.769 1.00 58.84 92 ARG A O 1
ATOM 708 N N . GLY A 1 93 ? 4.765 -5.852 20.084 1.00 61.41 93 GLY A N 1
ATOM 709 C CA . GLY A 1 93 ? 3.643 -5.126 19.540 1.00 61.41 93 GLY A CA 1
ATOM 710 C C . GLY A 1 93 ? 2.563 -6.121 19.180 1.00 61.41 93 GLY A C 1
ATOM 711 O O . GLY A 1 93 ? 2.800 -7.071 18.436 1.00 61.41 93 GLY A O 1
ATOM 712 N N . ARG A 1 94 ? 1.379 -5.925 19.759 1.00 76.44 94 ARG A N 1
ATOM 713 C CA . ARG A 1 94 ? 0.176 -6.675 19.385 1.00 76.44 94 ARG A CA 1
ATOM 714 C C . ARG A 1 94 ? -0.029 -6.546 17.870 1.00 76.44 94 ARG A C 1
ATOM 716 O O . ARG A 1 94 ? 0.455 -5.588 17.276 1.00 76.44 94 ARG A O 1
ATOM 723 N N . GLU A 1 95 ? -0.783 -7.458 17.260 1.00 82.88 95 GLU A N 1
ATOM 724 C CA . GLU A 1 95 ? -1.077 -7.508 15.809 1.00 82.88 95 GLU A CA 1
ATOM 725 C C . GLU A 1 95 ? -1.369 -6.115 15.185 1.00 82.88 95 GLU A C 1
ATOM 727 O O . GLU A 1 95 ? -0.924 -5.804 14.082 1.00 82.88 95 GLU A O 1
ATOM 732 N N . GLY A 1 96 ? -2.027 -5.219 15.937 1.00 84.81 96 GLY A N 1
ATOM 733 C CA . GLY A 1 96 ? -2.268 -3.827 15.541 1.00 84.81 96 GLY A CA 1
ATOM 734 C C . GLY A 1 96 ? -1.010 -2.972 15.304 1.00 84.81 96 GLY A C 1
ATOM 735 O O . GLY A 1 96 ? -0.985 -2.209 14.341 1.00 84.81 96 GLY A O 1
ATOM 736 N N . MET A 1 97 ? 0.046 -3.115 16.110 1.00 91.12 97 MET A N 1
ATOM 737 C CA . MET A 1 97 ? 1.302 -2.370 15.935 1.00 91.12 97 MET A CA 1
ATOM 738 C C . MET A 1 97 ? 1.999 -2.761 14.630 1.00 91.12 97 MET A C 1
ATOM 740 O O . MET A 1 97 ? 2.428 -1.893 13.878 1.00 91.12 97 MET A O 1
ATOM 744 N N . TRP A 1 98 ? 2.039 -4.058 14.320 1.00 91.44 98 TRP A N 1
ATOM 745 C CA . TRP A 1 98 ? 2.595 -4.544 13.057 1.00 91.44 98 TRP A CA 1
ATOM 746 C C . TRP A 1 98 ? 1.778 -4.068 11.857 1.00 91.44 98 TRP A C 1
ATOM 748 O O . TRP A 1 98 ? 2.364 -3.618 10.877 1.00 91.44 98 TRP A O 1
ATOM 758 N N . SER A 1 99 ? 0.441 -4.058 11.961 1.00 93.25 99 SER A N 1
ATOM 759 C CA . SER A 1 99 ? -0.418 -3.507 10.900 1.00 93.25 99 SER A CA 1
ATOM 760 C C . SER A 1 99 ? -0.147 -2.020 10.634 1.00 93.25 99 SER A C 1
ATOM 762 O O . SER A 1 99 ? -0.164 -1.581 9.488 1.00 93.25 99 SER A O 1
ATOM 764 N N . TRP A 1 100 ? 0.169 -1.251 11.679 1.00 94.94 100 TRP A N 1
ATOM 765 C CA . TRP A 1 100 ? 0.532 0.160 11.563 1.00 94.94 100 TRP A CA 1
ATOM 766 C C . TRP A 1 100 ? 1.900 0.356 10.902 1.00 94.94 100 TRP A C 1
ATOM 768 O O . TRP A 1 100 ? 2.021 1.188 10.002 1.00 94.94 100 TRP A O 1
ATOM 778 N N . VAL A 1 101 ? 2.914 -0.428 11.301 1.00 96.44 101 VAL A N 1
ATOM 779 C CA . VAL A 1 101 ? 4.251 -0.365 10.682 1.00 96.44 101 VAL A CA 1
ATOM 780 C C . VAL A 1 101 ? 4.135 -0.709 9.201 1.00 96.44 101 VAL A C 1
ATOM 782 O O . VAL A 1 101 ? 4.578 0.064 8.355 1.00 96.44 101 VAL A O 1
ATOM 785 N N . ALA A 1 102 ? 3.473 -1.825 8.886 1.00 96.38 102 ALA A N 1
ATOM 786 C CA . ALA A 1 102 ? 3.269 -2.277 7.516 1.00 96.38 102 ALA A CA 1
ATOM 787 C C . ALA A 1 102 ? 2.542 -1.222 6.668 1.00 96.38 102 ALA A C 1
ATOM 789 O O . ALA A 1 102 ? 2.933 -0.975 5.530 1.00 96.38 102 ALA A O 1
ATOM 790 N N . HIS A 1 103 ? 1.534 -0.537 7.217 1.00 98.12 103 HIS A N 1
ATOM 791 C CA . HIS A 1 103 ? 0.797 0.495 6.483 1.00 98.12 103 HIS A CA 1
ATOM 792 C C . HIS A 1 103 ? 1.675 1.701 6.123 1.00 98.12 103 HIS A C 1
ATOM 794 O O . HIS A 1 103 ? 1.592 2.221 5.013 1.00 98.12 103 HIS A O 1
ATOM 800 N N . ARG A 1 104 ? 2.568 2.110 7.032 1.00 97.81 104 ARG A N 1
ATOM 801 C CA . ARG A 1 104 ? 3.532 3.186 6.768 1.00 97.81 104 ARG A CA 1
ATOM 802 C C . ARG A 1 104 ? 4.583 2.778 5.748 1.00 97.81 104 ARG A C 1
ATOM 804 O O . ARG A 1 104 ? 4.829 3.526 4.811 1.00 97.81 104 ARG A O 1
ATOM 811 N N . VAL A 1 105 ? 5.175 1.598 5.918 1.00 98.25 105 VAL A N 1
ATOM 812 C CA . VAL A 1 105 ? 6.203 1.082 5.003 1.00 98.25 105 VAL A CA 1
ATOM 813 C C . VAL A 1 105 ? 5.638 0.959 3.589 1.00 98.25 105 VAL A C 1
ATOM 815 O O . VAL A 1 105 ? 6.229 1.485 2.653 1.00 98.25 105 VAL A O 1
ATOM 818 N N . THR A 1 106 ? 4.458 0.354 3.436 1.00 98.38 106 THR A N 1
ATOM 819 C CA . THR A 1 106 ? 3.781 0.258 2.131 1.00 98.38 106 THR A CA 1
ATOM 820 C C . THR A 1 106 ? 3.450 1.629 1.545 1.00 98.38 106 THR A C 1
ATOM 822 O O . THR A 1 106 ? 3.671 1.832 0.359 1.00 98.38 106 THR A O 1
ATOM 825 N N . GLY A 1 107 ? 3.013 2.597 2.356 1.00 98.19 107 GLY A N 1
ATOM 826 C CA . GLY A 1 107 ? 2.765 3.964 1.886 1.00 98.19 107 GLY A CA 1
ATOM 827 C C . GLY A 1 107 ? 4.020 4.656 1.347 1.00 98.19 107 GLY A C 1
ATOM 828 O O . GLY A 1 107 ? 3.970 5.279 0.291 1.00 98.19 107 GLY A O 1
ATOM 829 N N . VAL A 1 108 ? 5.161 4.501 2.027 1.00 98.44 108 VAL A N 1
ATOM 830 C CA . VAL A 1 108 ? 6.450 5.044 1.563 1.00 98.44 108 VAL A CA 1
ATOM 831 C C . VAL A 1 108 ? 6.903 4.364 0.269 1.00 98.44 108 VAL A C 1
ATOM 833 O O . VAL A 1 108 ? 7.323 5.050 -0.659 1.00 98.44 108 VAL A O 1
ATOM 836 N N . LEU A 1 109 ? 6.778 3.035 0.178 1.00 97.50 109 LEU A N 1
ATOM 837 C CA . LEU A 1 109 ? 7.096 2.284 -1.042 1.00 97.50 109 LEU A CA 1
ATOM 838 C C . LEU A 1 109 ? 6.251 2.759 -2.232 1.00 97.50 109 LEU A C 1
ATOM 840 O O . LEU A 1 109 ? 6.797 3.049 -3.293 1.00 97.50 109 LEU A O 1
ATOM 844 N N . ILE A 1 110 ? 4.935 2.898 -2.041 1.00 98.06 110 ILE A N 1
ATOM 845 C CA . ILE A 1 110 ? 4.010 3.370 -3.080 1.00 98.06 110 ILE A CA 1
ATOM 846 C C . ILE A 1 110 ? 4.325 4.813 -3.477 1.00 98.06 110 ILE A C 1
ATOM 848 O O . ILE A 1 110 ? 4.302 5.127 -4.659 1.00 98.06 110 ILE A O 1
ATOM 852 N N . PHE A 1 111 ? 4.652 5.689 -2.525 1.00 97.94 111 PHE A N 1
ATOM 853 C CA . PHE A 1 111 ? 5.012 7.075 -2.823 1.00 97.94 111 PHE A CA 1
ATOM 854 C C . PHE A 1 111 ? 6.216 7.168 -3.771 1.00 97.94 111 PHE A C 1
ATOM 856 O O . PHE A 1 111 ? 6.139 7.850 -4.792 1.00 97.94 111 PHE A O 1
ATOM 863 N N . PHE A 1 112 ? 7.308 6.457 -3.474 1.00 96.31 112 PHE A N 1
ATOM 864 C CA . PHE A 1 112 ? 8.487 6.462 -4.344 1.00 96.31 112 PHE A CA 1
ATOM 865 C C . PHE A 1 112 ? 8.240 5.748 -5.673 1.00 96.31 112 PHE A C 1
ATOM 867 O O . PHE A 1 112 ? 8.722 6.220 -6.701 1.00 96.31 112 PHE A O 1
ATOM 874 N N . PHE A 1 113 ? 7.449 4.669 -5.671 1.00 96.00 113 PHE A N 1
ATOM 875 C CA . PHE A 1 113 ? 6.990 4.046 -6.909 1.00 96.00 113 PHE A CA 1
ATOM 876 C C . PHE A 1 113 ? 6.249 5.060 -7.785 1.00 96.00 113 PHE A C 1
ATOM 878 O O . PHE A 1 113 ? 6.612 5.232 -8.940 1.00 96.00 113 PHE A O 1
ATOM 885 N N . LEU A 1 114 ? 5.266 5.777 -7.234 1.00 96.94 114 LEU A N 1
ATOM 886 C CA . LEU A 1 114 ? 4.496 6.774 -7.978 1.00 96.94 114 LEU A CA 1
ATOM 887 C C . LEU A 1 114 ? 5.376 7.917 -8.489 1.00 96.94 114 LEU A C 1
ATOM 889 O O . LEU A 1 114 ? 5.162 8.385 -9.602 1.00 96.94 114 LEU A O 1
ATOM 893 N N . PHE A 1 115 ? 6.377 8.345 -7.716 1.00 95.56 115 PHE A N 1
ATOM 894 C CA . PHE A 1 115 ? 7.331 9.360 -8.161 1.00 95.56 115 PHE A CA 1
ATOM 895 C C . PHE A 1 115 ? 8.091 8.915 -9.419 1.00 95.56 115 PHE A C 1
ATOM 897 O O . PHE A 1 115 ? 8.040 9.607 -10.433 1.00 95.56 115 PHE A O 1
ATOM 904 N N . VAL A 1 116 ? 8.741 7.746 -9.383 1.00 94.31 116 VAL A N 1
ATOM 905 C CA . VAL A 1 116 ? 9.475 7.202 -10.541 1.00 94.31 116 VAL A CA 1
ATOM 906 C C . VAL A 1 116 ? 8.524 6.900 -11.701 1.00 94.31 116 VAL A C 1
ATOM 908 O O . VAL A 1 116 ? 8.798 7.266 -12.836 1.00 94.31 116 VAL A O 1
ATOM 911 N N . HIS A 1 117 ? 7.357 6.324 -11.414 1.00 93.69 117 HIS A N 1
ATOM 912 C CA . HIS A 1 117 ? 6.348 5.983 -12.413 1.00 93.69 117 HIS A CA 1
ATOM 913 C C . HIS A 1 117 ? 5.872 7.201 -13.219 1.00 93.69 117 HIS A C 1
ATOM 915 O O . HIS A 1 117 ? 5.716 7.123 -14.438 1.00 93.69 117 HIS A O 1
ATOM 921 N N . VAL A 1 118 ? 5.657 8.345 -12.563 1.00 95.62 118 VAL A N 1
ATOM 922 C CA . VAL A 1 118 ? 5.274 9.588 -13.251 1.00 95.62 118 VAL A CA 1
ATOM 923 C C . VAL A 1 118 ? 6.415 10.117 -14.124 1.00 95.62 118 VAL A C 1
ATOM 925 O O . VAL A 1 118 ? 6.153 10.588 -15.229 1.00 95.62 118 VAL A O 1
ATOM 928 N N . LEU A 1 119 ? 7.669 10.018 -13.671 1.00 92.88 119 LEU A N 1
ATOM 929 C CA . LEU A 1 119 ? 8.823 10.411 -14.485 1.00 92.88 119 LEU A CA 1
ATOM 930 C C . LEU A 1 119 ? 8.936 9.535 -15.735 1.00 92.88 119 LEU A C 1
ATOM 932 O O . LEU A 1 119 ? 9.011 10.071 -16.838 1.00 92.88 119 LEU A O 1
ATOM 936 N N . ASP A 1 120 ? 8.858 8.215 -15.581 1.00 89.69 120 ASP A N 1
ATOM 937 C CA . ASP A 1 120 ? 9.000 7.272 -16.691 1.00 89.69 120 ASP A CA 1
ATOM 938 C C . ASP A 1 120 ? 7.873 7.404 -17.718 1.00 89.69 120 ASP A C 1
ATOM 940 O O . ASP A 1 120 ? 8.104 7.399 -18.926 1.00 89.69 120 ASP A O 1
ATOM 944 N N . THR A 1 121 ? 6.634 7.576 -17.254 1.00 90.31 121 THR A N 1
ATOM 945 C CA . THR A 1 121 ? 5.490 7.802 -18.151 1.00 90.31 121 THR A CA 1
ATOM 946 C C . THR A 1 121 ? 5.563 9.152 -18.867 1.00 90.31 121 THR A C 1
ATOM 948 O O . THR A 1 121 ? 5.066 9.272 -19.989 1.00 90.31 121 THR A O 1
ATOM 951 N N . ALA A 1 122 ? 6.227 10.157 -18.289 1.00 91.12 122 ALA A N 1
ATOM 952 C CA . ALA A 1 122 ? 6.463 11.431 -18.959 1.00 91.12 122 ALA A CA 1
ATOM 953 C C . ALA A 1 122 ? 7.448 11.323 -20.141 1.00 91.12 122 ALA A C 1
ATOM 955 O O . ALA A 1 122 ? 7.325 12.120 -21.076 1.00 91.12 122 ALA A O 1
ATOM 956 N N . LEU A 1 123 ? 8.356 10.327 -20.180 1.00 89.69 123 LEU A N 1
ATOM 957 C CA . LEU A 1 123 ? 9.273 10.129 -21.321 1.00 89.69 123 LEU A CA 1
ATOM 958 C C . LEU A 1 123 ? 8.535 9.901 -22.645 1.00 89.69 123 LEU A C 1
ATOM 960 O O . LEU A 1 123 ? 9.030 10.333 -23.686 1.00 89.69 123 LEU A O 1
ATOM 964 N N . VAL A 1 124 ? 7.322 9.331 -22.612 1.00 89.88 124 VAL A N 1
ATOM 965 C CA . VAL A 1 124 ? 6.463 9.151 -23.801 1.00 89.88 124 VAL A CA 1
ATOM 966 C C . VAL A 1 124 ? 6.238 10.471 -24.548 1.00 89.88 124 VAL A C 1
ATOM 968 O O . VAL A 1 124 ? 6.037 10.480 -25.760 1.00 89.88 124 VAL A O 1
ATOM 971 N N . ARG A 1 125 ? 6.262 11.607 -23.840 1.00 89.06 125 ARG A N 1
ATOM 972 C CA . ARG A 1 125 ? 6.065 12.942 -24.423 1.00 89.06 125 ARG A CA 1
ATOM 973 C C . ARG A 1 125 ? 7.349 13.593 -24.938 1.00 89.06 125 ARG A C 1
ATOM 975 O O . ARG A 1 125 ? 7.245 14.605 -25.623 1.00 89.06 125 ARG A O 1
ATOM 982 N N . VAL A 1 126 ? 8.520 13.057 -24.598 1.00 88.06 126 VAL A N 1
ATOM 983 C CA . VAL A 1 126 ? 9.827 13.648 -24.930 1.00 88.06 126 VAL A CA 1
ATOM 984 C C . VAL A 1 126 ? 10.494 12.892 -26.076 1.00 88.06 126 VAL A C 1
ATOM 986 O O . VAL A 1 126 ? 10.862 13.504 -27.073 1.00 88.06 126 VAL A O 1
ATOM 989 N N . SER A 1 127 ? 10.635 11.571 -25.943 1.00 87.50 127 SER A N 1
ATOM 990 C CA . SER A 1 127 ? 11.335 10.710 -26.900 1.00 87.50 127 SER A CA 1
ATOM 991 C C . SER A 1 127 ? 10.754 9.293 -26.823 1.00 87.50 127 SER A C 1
ATOM 993 O O . SER A 1 127 ? 11.011 8.579 -25.849 1.00 87.50 127 SER A O 1
ATOM 995 N N . PRO A 1 128 ? 9.964 8.864 -27.825 1.00 85.69 128 PRO A N 1
ATOM 996 C CA . PRO A 1 128 ? 9.440 7.499 -27.880 1.00 85.69 128 PRO A CA 1
ATOM 997 C C . PRO A 1 128 ? 10.551 6.439 -27.871 1.00 85.69 128 PRO A C 1
ATOM 999 O O . PRO A 1 128 ? 10.415 5.400 -27.236 1.00 85.69 128 PRO A O 1
ATOM 1002 N N . GLU A 1 129 ? 11.686 6.738 -28.504 1.00 87.00 129 GLU A N 1
ATOM 1003 C CA . GLU A 1 129 ? 12.840 5.837 -28.583 1.00 87.00 129 GLU A CA 1
ATOM 1004 C C . GLU A 1 129 ? 13.491 5.596 -27.214 1.00 87.00 129 GLU A C 1
ATOM 1006 O O . GLU A 1 129 ? 13.947 4.488 -26.927 1.00 87.00 129 GLU A O 1
ATOM 1011 N N . ASP A 1 130 ? 13.541 6.613 -26.350 1.00 84.38 130 ASP A N 1
ATOM 1012 C CA . ASP A 1 130 ? 14.089 6.461 -24.999 1.00 84.38 130 ASP A CA 1
ATOM 1013 C C . ASP A 1 130 ? 13.097 5.779 -24.056 1.00 84.38 130 ASP A C 1
ATOM 1015 O O . ASP A 1 130 ? 13.504 4.988 -23.204 1.00 84.38 130 ASP A O 1
ATOM 1019 N N . TYR A 1 131 ? 11.796 6.001 -24.260 1.00 85.12 131 TYR A N 1
ATOM 1020 C CA . TYR A 1 131 ? 10.751 5.246 -23.574 1.00 85.12 131 TYR A CA 1
ATOM 1021 C C . TYR A 1 131 ? 10.847 3.743 -23.874 1.00 85.12 131 TYR A C 1
ATOM 1023 O O . TYR A 1 131 ? 10.857 2.936 -22.942 1.00 85.12 131 TYR A O 1
ATOM 1031 N N . ASP A 1 132 ? 10.998 3.359 -25.145 1.00 87.19 132 ASP A N 1
ATOM 1032 C CA . ASP A 1 132 ? 11.092 1.950 -25.546 1.00 87.19 132 ASP A CA 1
ATOM 1033 C C . ASP A 1 132 ? 12.300 1.246 -24.911 1.00 87.19 132 ASP A C 1
ATOM 1035 O O . ASP A 1 132 ? 12.185 0.112 -24.434 1.00 87.19 132 ASP A O 1
ATOM 1039 N N . LYS A 1 133 ? 13.451 1.932 -24.832 1.00 87.19 133 LYS A N 1
ATOM 1040 C CA . LYS A 1 133 ? 14.651 1.411 -24.156 1.00 87.19 133 LYS A CA 1
ATOM 1041 C C . LYS A 1 133 ? 14.403 1.179 -22.667 1.00 87.19 133 LYS A C 1
ATOM 1043 O O . LYS A 1 133 ? 14.768 0.125 -22.155 1.00 87.19 133 LYS A O 1
ATOM 1048 N N . VAL A 1 134 ? 13.784 2.138 -21.975 1.00 86.19 134 VAL A N 1
ATOM 1049 C CA . VAL A 1 134 ? 13.504 2.042 -20.532 1.00 86.19 134 VAL A CA 1
ATOM 1050 C C . VAL A 1 134 ? 12.495 0.929 -20.253 1.00 86.19 134 VAL A C 1
ATOM 1052 O O . VAL A 1 134 ? 12.754 0.059 -19.423 1.00 86.19 134 VAL A O 1
ATOM 1055 N N . VAL A 1 135 ? 11.392 0.871 -21.001 1.00 87.94 135 VAL A N 1
ATOM 1056 C CA . VAL A 1 135 ? 10.360 -0.164 -20.832 1.00 87.94 135 VAL A CA 1
ATOM 1057 C C . VAL A 1 135 ? 10.894 -1.566 -21.116 1.00 87.94 135 VAL A C 1
ATOM 1059 O O . VAL A 1 135 ? 10.480 -2.522 -20.458 1.00 87.94 135 VAL A O 1
ATOM 1062 N N . ALA A 1 136 ? 11.836 -1.722 -22.050 1.00 87.56 136 ALA A N 1
ATOM 1063 C CA . ALA A 1 136 ? 12.475 -3.013 -22.287 1.00 87.56 136 ALA A CA 1
ATOM 1064 C C . ALA A 1 136 ? 13.194 -3.550 -21.035 1.00 87.56 136 ALA A C 1
ATOM 1066 O O . ALA A 1 136 ? 13.188 -4.759 -20.808 1.00 87.56 136 ALA A O 1
ATOM 1067 N N . THR A 1 137 ? 13.740 -2.675 -20.180 1.00 87.00 137 THR A N 1
ATOM 1068 C CA . THR A 1 137 ? 14.403 -3.093 -18.930 1.00 87.00 137 THR A CA 1
ATOM 1069 C C . THR A 1 137 ? 13.433 -3.628 -17.871 1.00 87.00 137 THR A C 1
ATOM 1071 O O . THR A 1 137 ? 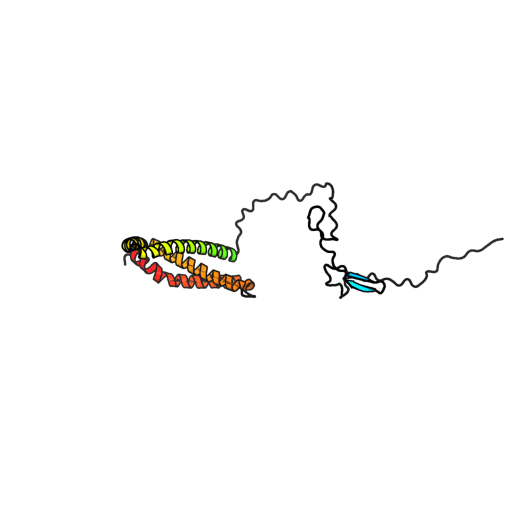13.839 -4.388 -16.990 1.00 87.00 137 THR A O 1
ATOM 1074 N N . TYR A 1 138 ? 12.141 -3.300 -17.976 1.00 86.50 138 TYR A N 1
ATOM 1075 C CA . TYR A 1 138 ? 11.103 -3.755 -17.045 1.00 86.50 138 TYR A CA 1
ATOM 1076 C C . TYR A 1 138 ? 10.593 -5.165 -17.348 1.00 86.50 138 TYR A C 1
ATOM 1078 O O . TYR A 1 138 ? 10.000 -5.809 -16.492 1.00 86.50 138 TYR A O 1
ATOM 1086 N N . LYS A 1 139 ? 10.898 -5.711 -18.527 1.00 86.44 139 LYS A N 1
ATOM 1087 C CA . LYS A 1 139 ? 10.462 -7.051 -18.951 1.00 86.44 139 LYS A CA 1
ATOM 1088 C C . LYS A 1 139 ? 11.424 -8.145 -18.490 1.00 86.44 139 LYS A C 1
ATOM 1090 O O . LYS A 1 139 ? 11.862 -8.966 -19.285 1.00 86.44 139 LYS A O 1
ATOM 1095 N N . THR A 1 140 ? 11.808 -8.123 -17.215 1.00 89.62 140 THR A N 1
ATOM 1096 C CA . THR A 1 140 ? 12.687 -9.150 -16.639 1.00 89.62 140 THR A CA 1
ATOM 1097 C C . THR A 1 140 ? 11.969 -9.922 -15.533 1.00 89.62 140 THR A C 1
ATOM 1099 O O . THR A 1 140 ? 11.154 -9.342 -14.811 1.00 89.62 140 THR A O 1
ATOM 1102 N N . PRO A 1 141 ? 12.303 -11.207 -15.308 1.00 89.56 141 PRO A N 1
ATOM 1103 C CA . PRO A 1 141 ? 11.693 -11.991 -14.233 1.00 89.56 141 PRO A CA 1
ATOM 1104 C C . PRO A 1 141 ? 11.880 -11.383 -12.835 1.00 89.56 141 PRO A C 1
ATOM 1106 O O . PRO A 1 141 ? 11.029 -11.542 -11.963 1.00 89.56 141 PRO A O 1
ATOM 1109 N N . ILE A 1 142 ? 12.978 -10.651 -12.616 1.00 91.25 142 ILE A N 1
ATOM 1110 C CA . ILE A 1 142 ? 13.228 -9.925 -11.363 1.00 91.25 142 ILE A CA 1
ATOM 1111 C C . ILE A 1 142 ? 12.209 -8.797 -11.193 1.00 91.25 142 ILE A C 1
ATOM 1113 O O . ILE A 1 142 ? 11.643 -8.640 -10.113 1.00 91.25 142 ILE A O 1
ATOM 1117 N N . VAL A 1 143 ? 11.950 -8.028 -12.252 1.00 92.12 143 VAL A N 1
ATOM 1118 C CA . VAL A 1 143 ? 10.960 -6.948 -12.212 1.00 92.12 143 VAL A CA 1
ATOM 1119 C C . VAL A 1 143 ? 9.554 -7.509 -12.025 1.00 92.12 143 VAL A C 1
ATOM 1121 O O . VAL A 1 143 ? 8.820 -6.965 -11.214 1.00 92.12 143 VAL A O 1
ATOM 1124 N N . ALA A 1 144 ? 9.215 -8.660 -12.609 1.00 91.50 144 ALA A N 1
ATOM 1125 C CA . ALA A 1 144 ? 7.935 -9.325 -12.344 1.00 91.50 144 ALA A CA 1
ATOM 1126 C C . ALA A 1 144 ? 7.726 -9.666 -10.851 1.00 91.50 144 ALA A C 1
ATOM 1128 O O . ALA A 1 144 ? 6.630 -9.516 -10.306 1.00 91.50 144 ALA A O 1
ATOM 1129 N N . LEU A 1 145 ? 8.787 -10.081 -10.144 1.00 93.06 145 LEU A N 1
ATOM 1130 C CA . LEU A 1 145 ? 8.731 -10.279 -8.689 1.00 93.06 145 LEU A CA 1
ATOM 1131 C C . LEU A 1 145 ? 8.539 -8.953 -7.938 1.00 93.06 145 LEU A C 1
ATOM 1133 O O . LEU A 1 145 ? 7.794 -8.909 -6.955 1.00 93.06 145 LEU A O 1
ATOM 1137 N N . LEU A 1 146 ? 9.185 -7.875 -8.394 1.00 93.75 146 LEU A N 1
ATOM 1138 C CA . LEU A 1 146 ? 8.996 -6.534 -7.833 1.00 93.75 146 LEU A CA 1
ATOM 1139 C 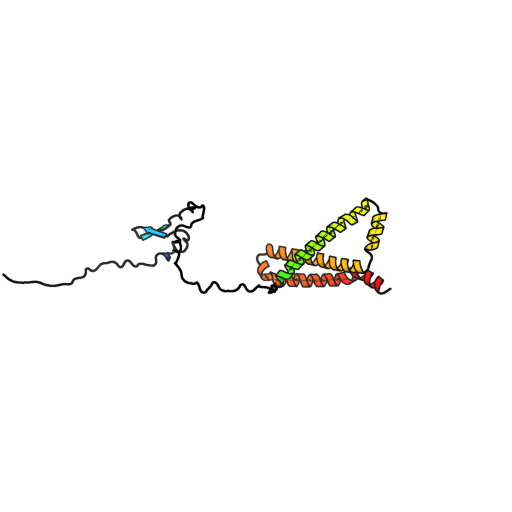C . LEU A 1 146 ? 7.577 -6.008 -8.082 1.00 93.75 146 LEU A C 1
ATOM 1141 O O . LEU A 1 146 ? 6.984 -5.440 -7.169 1.00 93.75 146 LEU A O 1
ATOM 1145 N N . GLU A 1 147 ? 7.004 -6.247 -9.261 1.00 94.62 147 GLU A N 1
ATOM 1146 C CA . GLU A 1 147 ? 5.617 -5.923 -9.603 1.00 94.62 147 GLU A CA 1
ATOM 1147 C C . GLU A 1 147 ? 4.640 -6.678 -8.700 1.00 94.62 147 GLU A C 1
ATOM 1149 O O . GLU A 1 147 ? 3.736 -6.076 -8.123 1.00 94.62 147 GLU A O 1
ATOM 1154 N N . TYR A 1 148 ? 4.860 -7.976 -8.481 1.00 96.56 148 TYR A N 1
ATOM 1155 C CA . TYR A 1 148 ? 4.045 -8.757 -7.551 1.00 96.56 148 TYR A CA 1
ATOM 1156 C C . TYR A 1 148 ? 4.157 -8.237 -6.106 1.00 96.56 148 TYR A C 1
ATOM 1158 O O . TYR A 1 148 ? 3.153 -8.116 -5.399 1.00 96.56 148 TYR A O 1
ATOM 1166 N N . GLY A 1 149 ? 5.362 -7.851 -5.672 1.00 97.06 149 GLY A N 1
ATOM 1167 C CA . GLY A 1 149 ? 5.583 -7.184 -4.386 1.00 97.06 149 GLY A CA 1
ATOM 1168 C C . GLY A 1 149 ? 4.893 -5.818 -4.284 1.00 97.06 149 GLY A C 1
ATOM 1169 O O . GLY A 1 149 ? 4.336 -5.476 -3.238 1.00 97.06 149 GLY A O 1
ATOM 1170 N N . LEU A 1 150 ? 4.868 -5.048 -5.371 1.00 97.25 150 LEU A N 1
ATOM 1171 C CA . LEU A 1 150 ? 4.173 -3.768 -5.446 1.00 97.25 150 LEU A CA 1
ATOM 1172 C C . LEU A 1 150 ? 2.651 -3.947 -5.363 1.00 97.25 150 LEU A C 1
ATOM 1174 O O . LEU A 1 150 ? 2.000 -3.230 -4.602 1.00 97.25 150 LEU A O 1
ATOM 1178 N N . VAL A 1 151 ? 2.086 -4.935 -6.066 1.00 97.88 151 VAL A N 1
ATOM 1179 C CA . VAL A 1 151 ? 0.667 -5.316 -5.942 1.00 97.88 151 VAL A CA 1
ATOM 1180 C C . VAL A 1 151 ? 0.339 -5.654 -4.488 1.00 97.88 151 VAL A C 1
ATOM 1182 O O . VAL A 1 151 ? -0.647 -5.155 -3.938 1.00 97.88 151 VAL A O 1
ATOM 1185 N N . ALA A 1 152 ? 1.210 -6.418 -3.825 1.00 98.12 152 ALA A N 1
ATOM 1186 C CA . ALA A 1 152 ? 1.071 -6.755 -2.414 1.00 98.12 152 ALA A CA 1
ATOM 1187 C C . ALA A 1 152 ? 1.021 -5.511 -1.513 1.00 98.12 152 ALA A C 1
ATOM 1189 O O . ALA A 1 152 ? 0.154 -5.419 -0.634 1.00 98.12 152 ALA A O 1
ATOM 1190 N N . ALA A 1 153 ? 1.915 -4.546 -1.753 1.00 98.31 153 ALA A N 1
ATOM 1191 C CA . ALA A 1 153 ? 1.980 -3.292 -1.013 1.00 98.31 153 ALA A CA 1
ATOM 1192 C C . ALA A 1 153 ? 0.728 -2.429 -1.226 1.00 98.31 153 ALA A C 1
ATOM 1194 O O . ALA A 1 153 ? 0.140 -1.973 -0.244 1.00 98.31 153 ALA A O 1
ATOM 1195 N N . ILE A 1 154 ? 0.289 -2.246 -2.477 1.00 98.25 154 ILE A N 1
ATOM 1196 C CA . ILE A 1 154 ? -0.897 -1.449 -2.831 1.00 98.25 154 ILE A CA 1
ATOM 1197 C C . ILE A 1 154 ? -2.156 -2.045 -2.201 1.00 98.25 154 ILE A C 1
ATOM 1199 O O . ILE A 1 154 ? -2.902 -1.330 -1.527 1.00 98.25 154 ILE A O 1
ATOM 1203 N N . LEU A 1 155 ? -2.374 -3.356 -2.359 1.00 98.38 155 LEU A N 1
ATOM 1204 C CA . LEU A 1 155 ? -3.550 -4.032 -1.808 1.00 98.38 155 LEU A CA 1
ATOM 1205 C C . LEU A 1 155 ? -3.591 -3.936 -0.284 1.00 98.38 155 LEU A C 1
ATOM 1207 O O . LEU A 1 155 ? -4.627 -3.586 0.283 1.00 98.38 155 LEU A O 1
ATOM 1211 N N . PHE A 1 156 ? -2.472 -4.205 0.395 1.00 98.50 156 PHE A N 1
ATOM 1212 C CA . PHE A 1 156 ? -2.425 -4.087 1.851 1.00 98.50 156 PHE A CA 1
ATOM 1213 C C . PHE A 1 156 ? -2.672 -2.643 2.303 1.00 98.50 156 PHE A C 1
ATOM 1215 O O . PHE A 1 156 ? -3.446 -2.413 3.235 1.00 98.50 156 PHE A O 1
ATOM 1222 N N . HIS A 1 157 ? -2.043 -1.664 1.643 1.00 98.62 157 HIS A N 1
ATOM 1223 C CA . HIS A 1 157 ? -2.181 -0.252 1.983 1.00 98.62 157 HIS A CA 1
ATOM 1224 C C . HIS A 1 157 ? -3.635 0.217 1.860 1.00 98.62 157 HIS A C 1
ATOM 1226 O O .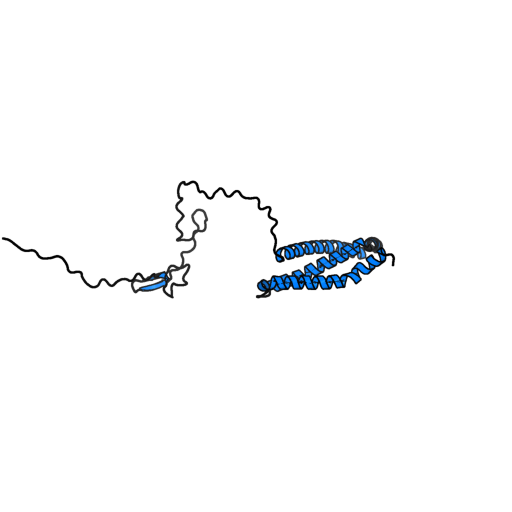 HIS A 1 157 ? -4.168 0.794 2.810 1.00 98.62 157 HIS A O 1
ATOM 1232 N N . ALA A 1 158 ? -4.293 -0.099 0.742 1.00 98.38 158 ALA A N 1
ATOM 1233 C CA . ALA A 1 158 ? -5.683 0.263 0.489 1.00 98.38 158 ALA A CA 1
ATOM 1234 C C . ALA A 1 158 ? -6.650 -0.420 1.471 1.00 98.38 158 ALA A C 1
ATOM 1236 O O . ALA A 1 158 ? -7.463 0.249 2.112 1.00 98.38 158 ALA A O 1
ATOM 1237 N N . LEU A 1 159 ? -6.537 -1.741 1.651 1.00 98.50 159 LEU A N 1
ATOM 1238 C CA . LEU A 1 159 ? -7.434 -2.499 2.529 1.00 98.50 159 LEU A CA 1
ATOM 1239 C C . LEU A 1 159 ? -7.261 -2.119 4.004 1.00 98.50 159 LEU A C 1
ATOM 1241 O O . LEU A 1 159 ? -8.246 -1.940 4.725 1.00 98.50 159 LEU A O 1
ATOM 1245 N N . ASN A 1 160 ? -6.020 -1.963 4.473 1.00 98.06 160 ASN A N 1
ATOM 1246 C CA . ASN A 1 160 ? -5.777 -1.540 5.849 1.00 98.06 160 ASN A CA 1
ATOM 1247 C C . ASN A 1 160 ? -6.145 -0.062 6.064 1.00 98.06 160 ASN A C 1
ATOM 1249 O O . ASN A 1 160 ? -6.629 0.276 7.141 1.00 98.06 160 ASN A O 1
ATOM 1253 N N . GLY A 1 161 ? -5.998 0.801 5.052 1.00 97.38 161 GLY A N 1
ATOM 1254 C CA . GLY A 1 161 ? -6.515 2.173 5.085 1.00 97.38 161 GLY A CA 1
ATOM 1255 C C . GLY A 1 161 ? -8.035 2.206 5.265 1.00 97.38 161 GLY A C 1
ATOM 1256 O O . GLY A 1 161 ? -8.535 2.877 6.167 1.00 97.38 161 GLY A O 1
ATOM 1257 N N . LEU A 1 162 ? -8.770 1.389 4.501 1.00 97.81 162 LEU A N 1
ATOM 1258 C CA . LEU A 1 162 ? -10.222 1.253 4.650 1.00 97.81 162 LEU A CA 1
ATOM 1259 C C . LEU A 1 162 ? -10.617 0.734 6.040 1.00 97.81 162 LEU A C 1
ATOM 1261 O O . LEU A 1 162 ? -11.577 1.224 6.632 1.00 97.81 162 LEU A O 1
ATOM 1265 N N . ARG A 1 163 ? -9.860 -0.217 6.600 1.00 96.88 163 ARG A N 1
ATOM 1266 C CA . ARG A 1 163 ? -10.048 -0.661 7.989 1.00 96.88 163 ARG A CA 1
ATOM 1267 C C . ARG A 1 163 ? -9.891 0.494 8.975 1.00 96.88 163 ARG A C 1
ATOM 1269 O O . ARG A 1 163 ? -10.713 0.595 9.878 1.00 96.88 163 ARG A O 1
ATOM 1276 N N . VAL A 1 164 ? -8.846 1.313 8.848 1.00 96.44 164 VAL A N 1
ATOM 1277 C CA . VAL A 1 164 ? -8.604 2.450 9.755 1.00 96.44 164 VAL A CA 1
ATOM 1278 C C . VAL A 1 164 ? -9.759 3.448 9.672 1.00 96.44 164 VAL A C 1
ATOM 1280 O O . VAL A 1 164 ? -10.338 3.776 10.701 1.00 96.44 164 VAL A O 1
ATOM 1283 N N . ILE A 1 165 ? -10.189 3.809 8.459 1.00 97.31 165 ILE A N 1
ATOM 1284 C CA . ILE A 1 165 ? -11.371 4.656 8.235 1.00 97.31 165 ILE A CA 1
ATOM 1285 C C . ILE A 1 165 ? -12.602 4.046 8.921 1.00 97.31 165 ILE A C 1
ATOM 1287 O O . ILE A 1 165 ? -13.275 4.701 9.713 1.00 97.31 165 ILE A O 1
ATOM 1291 N N . ALA A 1 166 ? -12.888 2.765 8.682 1.00 96.25 166 ALA A N 1
ATOM 1292 C CA . ALA A 1 166 ? -14.034 2.098 9.292 1.00 96.25 166 ALA A CA 1
ATOM 1293 C C . ALA A 1 166 ? -13.952 2.059 10.828 1.00 96.25 166 ALA A C 1
ATOM 1295 O O . ALA A 1 166 ? -14.978 2.130 11.496 1.00 96.25 166 ALA A O 1
ATOM 1296 N N . VAL A 1 167 ? -12.753 1.966 11.404 1.00 95.25 167 VAL A N 1
ATOM 1297 C CA . VAL A 1 167 ? -12.548 2.036 12.855 1.00 95.25 167 VAL A CA 1
ATOM 1298 C C . VAL A 1 167 ? -12.845 3.430 13.407 1.00 95.25 167 VAL A C 1
ATOM 1300 O O . VAL A 1 167 ? -13.454 3.517 14.472 1.00 95.25 167 VAL A O 1
ATOM 1303 N N . ASP A 1 168 ? -12.438 4.482 12.699 1.00 94.88 168 ASP A N 1
ATOM 1304 C CA . ASP A 1 168 ? -12.578 5.871 13.147 1.00 94.88 168 ASP A CA 1
ATOM 1305 C C . ASP A 1 168 ? -14.025 6.371 13.037 1.00 94.88 168 ASP A C 1
ATOM 1307 O O . ASP A 1 168 ? -14.511 7.085 13.914 1.00 94.88 168 ASP A O 1
ATOM 1311 N N . PHE A 1 169 ? -14.747 5.953 11.992 1.00 96.06 169 PHE A N 1
ATOM 1312 C CA . PHE A 1 169 ? -16.120 6.403 11.741 1.00 96.06 169 PHE A CA 1
ATOM 1313 C C . PHE A 1 169 ? -17.203 5.495 12.345 1.00 96.06 169 PHE A C 1
ATOM 1315 O O . PHE A 1 169 ? -18.370 5.887 12.401 1.00 96.06 169 PHE A O 1
ATOM 1322 N N . TRP A 1 170 ? -16.860 4.297 12.832 1.00 94.75 170 TRP A N 1
ATOM 1323 C CA . TRP A 1 170 ? -17.830 3.375 13.427 1.00 94.75 170 TRP A CA 1
ATOM 1324 C C . TRP A 1 170 ? -17.722 3.324 14.952 1.00 94.75 170 TRP A C 1
ATOM 1326 O O . TRP A 1 170 ? -16.702 2.930 15.510 1.00 94.75 170 TRP A O 1
ATOM 1336 N N . SER A 1 171 ? -18.830 3.588 15.652 1.00 91.94 171 SER A N 1
ATOM 1337 C CA . SER A 1 171 ? -18.896 3.565 17.125 1.00 91.94 171 SER A CA 1
ATOM 1338 C C . SER A 1 171 ? -18.477 2.234 17.768 1.00 91.94 171 SER A C 1
ATOM 1340 O O . SER A 1 171 ? -18.015 2.213 18.908 1.00 91.94 171 SER A O 1
ATOM 1342 N N . LYS A 1 172 ? -18.611 1.110 17.049 1.00 92.50 172 LYS A N 1
ATOM 1343 C CA . LYS A 1 172 ? -18.151 -0.218 17.496 1.00 92.50 172 LYS A CA 1
ATOM 1344 C C . LYS A 1 172 ? -16.796 -0.623 16.898 1.00 92.50 172 LYS A C 1
ATOM 1346 O O . LYS A 1 172 ? -16.295 -1.696 17.230 1.00 92.50 172 LYS A O 1
ATOM 1351 N N . GLY A 1 173 ? -16.182 0.217 16.067 1.00 88.88 173 GLY A N 1
ATOM 1352 C CA . GLY A 1 173 ? -14.906 -0.030 15.392 1.00 88.88 173 GLY A CA 1
ATOM 1353 C C . GLY A 1 173 ? -13.785 -0.476 16.340 1.00 88.88 173 GLY A C 1
ATOM 1354 O O . GLY A 1 173 ? -13.210 -1.546 16.122 1.00 88.88 173 GLY A O 1
ATOM 1355 N N . PRO A 1 174 ? -13.528 0.234 17.460 1.00 91.25 174 PRO A N 1
ATOM 1356 C CA . PRO A 1 174 ? -12.526 -0.161 18.453 1.00 91.25 174 PRO A CA 1
ATOM 1357 C C . PRO A 1 174 ? -12.732 -1.566 19.044 1.00 91.25 174 PRO A C 1
ATOM 1359 O O . PRO A 1 174 ? -11.764 -2.252 19.373 1.00 91.25 174 PRO A O 1
ATOM 1362 N N . ARG A 1 175 ? -13.987 -2.030 19.146 1.00 92.12 175 ARG A N 1
ATOM 1363 C CA . ARG A 1 175 ? -14.324 -3.363 19.672 1.00 92.12 175 ARG A CA 1
ATOM 1364 C C . ARG A 1 175 ? -13.996 -4.481 18.681 1.00 92.12 175 ARG A C 1
ATOM 1366 O O . ARG A 1 175 ? -13.627 -5.569 19.114 1.00 92.12 175 ARG A O 1
ATOM 1373 N N . TYR A 1 176 ? -14.128 -4.219 17.381 1.00 93.81 176 TYR A N 1
ATOM 1374 C CA . TYR A 1 176 ? -13.948 -5.214 16.317 1.00 93.81 176 TYR A CA 1
ATOM 1375 C C . TYR A 1 176 ? -12.611 -5.094 15.571 1.00 93.81 176 TYR A C 1
ATOM 1377 O O . TYR A 1 176 ? -12.407 -5.774 14.567 1.00 93.81 176 TYR A O 1
ATOM 1385 N N . GLN A 1 177 ? -11.663 -4.282 16.056 1.00 92.50 177 GLN A N 1
ATOM 1386 C CA . GLN A 1 177 ? -10.404 -4.028 15.342 1.00 92.50 177 GLN A CA 1
ATOM 1387 C C . GLN A 1 177 ? -9.606 -5.286 14.996 1.00 92.50 177 GLN A C 1
ATOM 1389 O O . GLN A 1 177 ? -8.935 -5.298 13.962 1.00 92.50 177 GLN A O 1
ATOM 1394 N N . LYS A 1 178 ? -9.640 -6.311 15.860 1.00 92.25 178 LYS A N 1
ATOM 1395 C CA . LYS A 1 178 ? -8.937 -7.576 15.620 1.00 92.25 178 LYS A CA 1
ATOM 1396 C C . LYS A 1 178 ? -9.615 -8.356 14.496 1.00 92.25 178 LYS A C 1
ATOM 1398 O O . LYS A 1 178 ? -8.941 -8.770 13.564 1.00 92.25 178 LYS A O 1
ATOM 1403 N N . GLN A 1 179 ? -10.936 -8.509 14.550 1.00 95.00 179 GLN A N 1
ATOM 1404 C CA . GLN A 1 179 ? -11.714 -9.179 13.509 1.00 95.00 179 GLN A CA 1
ATOM 1405 C C . GLN A 1 179 ? -11.523 -8.484 12.159 1.00 95.00 179 GLN A C 1
ATOM 1407 O O . GLN A 1 179 ? -11.201 -9.147 11.184 1.00 95.00 179 GLN A O 1
ATOM 1412 N N . MET A 1 180 ? -11.608 -7.150 12.124 1.00 95.12 180 MET A N 1
ATOM 1413 C CA . MET A 1 180 ? -11.388 -6.372 10.901 1.00 95.12 180 MET A CA 1
ATOM 1414 C C . MET A 1 180 ? -9.967 -6.544 10.347 1.00 95.12 180 MET A C 1
ATOM 1416 O O . MET A 1 180 ? -9.798 -6.619 9.135 1.00 95.12 180 MET A O 1
ATOM 1420 N N . LEU A 1 181 ? -8.945 -6.636 11.210 1.00 95.75 181 LEU A N 1
ATOM 1421 C CA . LEU A 1 181 ? -7.573 -6.910 10.773 1.00 95.75 181 LEU A CA 1
ATOM 1422 C C . LEU A 1 181 ? -7.462 -8.285 10.103 1.00 95.75 181 LEU A C 1
ATOM 1424 O O . LEU A 1 181 ? -6.907 -8.384 9.015 1.00 95.75 181 LEU A O 1
ATOM 1428 N N . TRP A 1 182 ? -8.018 -9.331 10.716 1.00 96.56 182 TRP A N 1
ATOM 1429 C CA . TRP A 1 182 ? -7.990 -10.676 10.136 1.00 96.56 182 TRP A CA 1
ATOM 1430 C C . TRP A 1 182 ? -8.832 -10.788 8.863 1.00 96.56 182 TRP A C 1
ATOM 1432 O O . TRP A 1 182 ? -8.419 -11.477 7.936 1.00 96.56 182 TRP A O 1
ATOM 1442 N N . SER A 1 183 ? -9.948 -10.060 8.764 1.00 97.19 183 SER A N 1
ATOM 1443 C CA . SER A 1 183 ? -10.704 -9.926 7.514 1.00 97.19 183 SER A CA 1
ATOM 1444 C C . SER A 1 183 ? -9.866 -9.283 6.408 1.00 97.19 183 SER A C 1
ATOM 1446 O O . SER A 1 183 ? -9.846 -9.799 5.296 1.00 97.19 183 SER A O 1
ATOM 1448 N N . VAL A 1 184 ? -9.139 -8.200 6.711 1.00 97.69 184 VAL A N 1
ATOM 1449 C CA . VAL A 1 184 ? -8.223 -7.557 5.755 1.00 97.69 184 VAL A CA 1
ATOM 1450 C C . VAL A 1 184 ? -7.125 -8.517 5.315 1.00 97.69 184 VAL A C 1
ATOM 1452 O O . VAL A 1 184 ? -6.884 -8.634 4.120 1.00 97.69 184 VAL A O 1
ATOM 1455 N N . VAL A 1 185 ? -6.485 -9.228 6.247 1.00 97.50 185 VAL A N 1
ATOM 1456 C CA . VAL A 1 185 ? -5.424 -10.196 5.925 1.00 97.50 185 VAL A CA 1
ATOM 1457 C C . VAL A 1 185 ? -5.966 -11.346 5.076 1.00 97.50 185 VAL A C 1
ATOM 1459 O O . VAL A 1 185 ? -5.346 -11.707 4.083 1.00 97.50 185 VAL A O 1
ATOM 1462 N N . GLY A 1 186 ? -7.131 -11.896 5.428 1.00 98.12 186 GLY A N 1
ATOM 1463 C CA . GLY A 1 186 ? -7.772 -12.963 4.660 1.00 98.12 186 GLY A CA 1
ATOM 1464 C C . GLY A 1 186 ? -8.124 -12.522 3.240 1.00 98.12 186 GLY A C 1
ATOM 1465 O O . GLY A 1 186 ? -7.777 -13.207 2.282 1.00 98.12 186 GLY A O 1
ATOM 1466 N N . LEU A 1 187 ? -8.745 -11.348 3.092 1.00 98.44 187 LEU A N 1
ATOM 1467 C CA . LEU A 1 187 ? -9.066 -10.784 1.781 1.00 98.44 187 LEU A CA 1
ATOM 1468 C C . LEU A 1 187 ? -7.802 -10.488 0.967 1.00 98.44 187 LEU A C 1
ATOM 1470 O O . LEU A 1 187 ? -7.737 -10.827 -0.210 1.00 98.44 187 LEU A O 1
ATOM 1474 N N . TRP A 1 188 ? -6.784 -9.904 1.598 1.00 98.38 188 TRP A N 1
ATOM 1475 C CA . TRP A 1 188 ? -5.494 -9.643 0.969 1.00 98.38 188 TRP A CA 1
ATOM 1476 C C . TRP A 1 188 ? -4.849 -10.935 0.454 1.00 98.38 188 TRP A C 1
ATOM 1478 O O . TRP A 1 188 ? -4.440 -10.973 -0.699 1.00 98.38 188 TRP A O 1
ATOM 1488 N N . LEU A 1 189 ? -4.836 -12.014 1.247 1.00 98.31 189 LEU A N 1
ATOM 1489 C CA . LEU A 1 189 ? -4.307 -13.314 0.817 1.00 98.31 189 LEU A CA 1
ATOM 1490 C C . LEU A 1 189 ? -5.065 -13.878 -0.389 1.00 98.31 189 LEU A C 1
ATOM 1492 O O . LEU A 1 189 ? -4.435 -14.337 -1.336 1.00 98.31 189 LEU A O 1
ATOM 1496 N N . VAL A 1 190 ? -6.399 -13.819 -0.378 1.00 98.44 190 VAL A N 1
ATOM 1497 C CA . VAL A 1 190 ? -7.226 -14.289 -1.503 1.00 98.44 190 VAL A CA 1
ATOM 1498 C C . VAL A 1 190 ? -6.907 -13.511 -2.782 1.00 98.44 190 VAL A C 1
ATOM 1500 O O . VAL A 1 190 ? -6.715 -14.115 -3.836 1.00 98.44 190 VAL A O 1
ATOM 1503 N N . LEU A 1 191 ? -6.801 -12.184 -2.692 1.00 97.94 191 LEU A N 1
ATOM 1504 C CA . LEU A 1 191 ? -6.462 -11.341 -3.840 1.00 97.94 191 LEU A CA 1
ATOM 1505 C C . LEU A 1 191 ? -5.032 -11.591 -4.333 1.00 97.94 191 LEU A C 1
ATOM 1507 O O . LEU A 1 191 ? -4.817 -11.666 -5.539 1.00 97.94 191 LEU A O 1
ATOM 1511 N N . MET A 1 192 ? -4.074 -11.782 -3.423 1.00 97.69 192 MET A N 1
ATOM 1512 C CA . MET A 1 192 ? -2.696 -12.126 -3.781 1.00 97.69 192 MET A CA 1
ATOM 1513 C C . MET A 1 192 ? -2.621 -13.465 -4.512 1.00 97.69 192 MET A C 1
ATOM 1515 O O . MET A 1 192 ? -1.979 -13.543 -5.554 1.00 97.69 192 MET A O 1
ATOM 1519 N N . LEU A 1 193 ? -3.334 -14.493 -4.037 1.00 97.00 193 LEU A N 1
ATOM 1520 C CA . LEU A 1 193 ? -3.413 -15.783 -4.729 1.00 97.00 193 LEU A CA 1
ATOM 1521 C C . LEU A 1 193 ? -3.986 -15.633 -6.145 1.00 97.00 193 LEU A C 1
ATOM 1523 O O . LEU A 1 193 ? -3.434 -16.194 -7.090 1.00 97.00 193 LEU A O 1
ATOM 1527 N N . GLY A 1 194 ? -5.047 -14.836 -6.302 1.00 96.38 194 GLY A N 1
ATOM 1528 C CA . GLY A 1 194 ? -5.612 -14.516 -7.615 1.00 96.38 194 GLY A CA 1
ATOM 1529 C C . GLY A 1 194 ? -4.646 -13.757 -8.532 1.00 96.38 194 GLY A C 1
ATOM 1530 O O . GLY A 1 194 ? -4.693 -13.930 -9.747 1.00 96.38 194 GLY A O 1
ATOM 1531 N N . ALA A 1 195 ? -3.739 -12.959 -7.964 1.00 95.12 195 ALA A N 1
ATOM 1532 C CA . ALA A 1 195 ? -2.751 -12.182 -8.707 1.00 95.12 195 ALA A CA 1
ATOM 1533 C C . ALA A 1 195 ? -1.519 -12.993 -9.152 1.00 95.12 195 ALA A C 1
ATOM 1535 O O . ALA A 1 195 ? -0.796 -12.533 -10.034 1.00 95.12 195 ALA A O 1
ATOM 1536 N N . ILE A 1 196 ? -1.277 -14.195 -8.605 1.00 93.75 196 ILE A N 1
ATOM 1537 C CA . ILE A 1 196 ? -0.083 -14.996 -8.938 1.00 93.75 196 ILE A CA 1
ATOM 1538 C C . ILE A 1 196 ? -0.004 -15.282 -10.436 1.00 93.75 196 ILE A C 1
ATOM 1540 O O . ILE A 1 196 ? 0.995 -14.961 -11.072 1.00 93.75 196 ILE A O 1
ATOM 1544 N N . TYR A 1 197 ? -1.044 -15.894 -11.006 1.00 91.75 197 TYR A N 1
ATOM 1545 C CA . TYR A 1 197 ? -1.033 -16.301 -12.410 1.00 91.75 197 TYR A CA 1
ATOM 1546 C C . TYR A 1 197 ? -0.897 -15.123 -13.392 1.00 91.75 197 TYR A C 1
ATOM 1548 O O . TYR A 1 197 ? -0.016 -15.189 -14.249 1.00 91.75 197 TYR A O 1
ATOM 1556 N N . PRO A 1 198 ? -1.705 -14.045 -13.303 1.00 91.69 198 PRO A N 1
ATOM 1557 C CA . PRO A 1 198 ? -1.606 -12.946 -14.260 1.00 91.69 198 PRO A CA 1
ATOM 1558 C C . PRO A 1 198 ? -0.297 -12.154 -14.148 1.00 91.69 198 PRO A C 1
ATOM 1560 O O . PRO A 1 198 ? 0.183 -11.677 -15.171 1.00 91.69 198 PRO A O 1
ATOM 1563 N N . VAL A 1 199 ? 0.287 -12.024 -12.949 1.00 91.56 199 VAL A N 1
ATOM 1564 C CA . VAL A 1 199 ? 1.512 -11.229 -12.744 1.00 91.56 199 VAL A CA 1
ATOM 1565 C C . VAL A 1 199 ? 2.769 -12.063 -12.970 1.00 91.56 199 VAL A C 1
ATOM 1567 O O . VAL A 1 199 ? 3.661 -11.652 -13.692 1.00 91.56 199 VAL A O 1
ATOM 1570 N N . LEU A 1 200 ? 2.860 -13.262 -12.394 1.00 91.44 200 LEU A N 1
ATOM 1571 C CA . LEU A 1 200 ? 4.081 -14.075 -12.466 1.00 91.44 200 LEU A CA 1
ATOM 1572 C C . LEU A 1 200 ? 4.076 -15.082 -13.617 1.00 91.44 200 LEU A C 1
ATOM 1574 O O . LEU A 1 200 ? 5.100 -15.706 -13.886 1.00 91.44 200 LEU A O 1
ATOM 1578 N N . GLY A 1 201 ? 2.950 -15.258 -14.313 1.00 87.69 201 GLY A N 1
ATOM 1579 C CA . GLY A 1 201 ? 2.817 -16.256 -15.373 1.00 87.69 201 GLY A CA 1
ATOM 1580 C C . GLY A 1 201 ? 3.796 -16.054 -16.530 1.00 87.69 201 GLY A C 1
ATOM 1581 O O . GLY A 1 201 ? 4.312 -17.036 -17.057 1.00 87.69 201 GLY A O 1
ATOM 1582 N N . HIS A 1 202 ? 4.091 -14.807 -16.907 1.00 83.38 202 HIS A N 1
ATOM 1583 C CA . HIS A 1 202 ? 5.065 -14.527 -17.967 1.00 83.38 202 HIS A CA 1
ATOM 1584 C C . HIS A 1 202 ? 6.501 -14.808 -17.504 1.00 83.38 202 HIS A C 1
ATOM 1586 O O . HIS A 1 202 ? 7.238 -15.502 -18.195 1.00 83.38 202 HIS A O 1
ATOM 1592 N N . ALA A 1 203 ? 6.864 -14.374 -16.294 1.00 85.75 203 ALA A N 1
ATOM 1593 C CA . ALA A 1 203 ? 8.183 -14.619 -15.721 1.00 85.75 203 ALA A CA 1
ATOM 1594 C C . ALA A 1 203 ? 8.450 -16.115 -15.516 1.00 85.75 203 ALA A C 1
ATOM 1596 O O . ALA A 1 203 ? 9.556 -16.587 -15.758 1.00 85.75 203 ALA A O 1
ATOM 1597 N N . ALA A 1 204 ? 7.429 -16.879 -15.117 1.00 84.62 204 ALA A N 1
ATOM 1598 C CA . ALA A 1 204 ? 7.526 -18.327 -15.005 1.00 84.62 204 ALA A CA 1
ATOM 1599 C C . ALA A 1 204 ? 7.814 -18.984 -16.363 1.00 84.62 204 ALA A C 1
ATOM 1601 O O . ALA A 1 204 ? 8.683 -19.844 -16.435 1.00 84.62 204 ALA A O 1
ATOM 1602 N N . ARG A 1 205 ? 7.140 -18.559 -17.439 1.00 84.94 205 ARG A N 1
ATOM 1603 C CA . ARG A 1 205 ? 7.374 -19.075 -18.801 1.00 84.94 205 ARG A CA 1
ATOM 1604 C C . ARG A 1 205 ? 8.770 -18.732 -19.317 1.00 84.94 205 ARG A C 1
ATOM 1606 O O . ARG A 1 205 ? 9.460 -19.603 -19.834 1.00 84.94 205 ARG A O 1
ATOM 1613 N N . GLU A 1 206 ? 9.215 -17.496 -19.098 1.00 82.19 206 GLU A N 1
ATOM 1614 C CA . GLU A 1 206 ? 10.563 -17.049 -19.469 1.00 82.19 206 GLU A CA 1
ATOM 1615 C C . GLU A 1 206 ? 11.662 -17.820 -18.725 1.00 82.19 206 GLU A C 1
ATOM 1617 O O . GLU A 1 206 ? 12.668 -18.189 -19.326 1.00 82.19 206 GLU A O 1
ATOM 1622 N N . LEU A 1 207 ? 11.471 -18.104 -17.432 1.00 82.00 207 LEU A N 1
ATOM 1623 C CA . LEU A 1 207 ? 12.437 -18.857 -16.624 1.00 82.00 207 LEU A CA 1
ATOM 1624 C C . LEU A 1 207 ? 12.407 -20.367 -16.889 1.00 82.00 207 LEU A C 1
ATOM 1626 O O . LEU A 1 207 ? 13.440 -21.024 -16.775 1.00 82.00 207 LEU A O 1
ATOM 1630 N N . LEU A 1 208 ? 11.236 -20.925 -17.203 1.00 84.44 208 LEU A N 1
ATOM 1631 C CA . LEU A 1 208 ? 11.047 -22.361 -17.434 1.00 84.44 208 LEU A CA 1
ATOM 1632 C C . LEU A 1 208 ? 11.216 -22.759 -18.908 1.00 84.44 208 LEU A C 1
ATOM 1634 O O . LEU A 1 208 ? 11.173 -23.949 -19.216 1.00 84.44 208 LEU A O 1
ATOM 1638 N N . GLY A 1 209 ? 11.449 -21.794 -19.804 1.00 69.50 209 GLY A N 1
ATOM 1639 C CA . GLY A 1 209 ? 11.746 -22.039 -21.216 1.00 69.50 209 GLY A CA 1
ATOM 1640 C C . GLY A 1 209 ? 10.591 -22.667 -22.000 1.00 69.50 209 GLY A C 1
ATOM 1641 O O . GLY A 1 209 ? 10.846 -23.389 -22.964 1.00 69.50 209 GLY A O 1
ATOM 1642 N N . SER A 1 210 ? 9.346 -22.430 -21.569 1.00 55.12 210 SER A N 1
ATOM 1643 C CA . SER A 1 210 ? 8.118 -22.999 -22.148 1.00 55.12 210 SER A CA 1
ATOM 1644 C C . SER A 1 210 ? 7.177 -21.932 -22.688 1.00 55.12 210 SER A C 1
ATOM 1646 O O . SER A 1 210 ? 6.810 -21.047 -21.876 1.00 55.12 210 SER A O 1
#

pLDDT: mean 77.4, std 18.57, range [37.97, 98.62]

Secondary structure (DSSP, 8-state):
------------S---------GGGSTTTTT-TTSPEEE-TT--EEEPPPPPPEE-TTS-EE-TT------------TTS--------------HHHHHHHHHHHHHHHHHHHHHHHHHHHHGGGT-HHHHHHHHHHH-SHHHHHHHHHHHHHHHHHHHHHHHHHHHHH-TTHHHHHHHHHHHHHHHHHHHHHHHHHHHHHHHHHHHHT-